Protein AF-A0A933F1P8-F1 (afdb_monomer)

Structure (mmCIF, N/CA/C/O backbone):
data_AF-A0A933F1P8-F1
#
_entry.id   AF-A0A933F1P8-F1
#
loop_
_atom_site.group_PDB
_atom_site.id
_atom_site.type_symbol
_atom_site.label_atom_id
_atom_site.label_alt_id
_atom_site.label_comp_id
_atom_site.label_asym_id
_atom_site.label_entity_id
_atom_site.label_seq_id
_atom_site.pdbx_PDB_ins_code
_atom_site.Cartn_x
_atom_site.Cartn_y
_atom_site.Cartn_z
_atom_site.occupancy
_atom_site.B_iso_or_equiv
_atom_site.auth_seq_id
_atom_site.auth_comp_id
_atom_site.auth_asym_id
_atom_site.auth_atom_id
_atom_site.pdbx_PDB_model_num
ATOM 1 N N . MET A 1 1 ? -47.687 -38.164 54.497 1.00 34.28 1 MET A N 1
ATOM 2 C CA . MET A 1 1 ? -46.743 -39.221 54.069 1.00 34.28 1 MET A CA 1
ATOM 3 C C . MET A 1 1 ? -46.471 -38.983 52.587 1.00 34.28 1 MET A C 1
ATOM 5 O O . MET A 1 1 ? -47.355 -39.250 51.794 1.00 34.28 1 MET A O 1
ATOM 9 N N . ILE A 1 2 ? -45.507 -38.124 52.222 1.00 36.09 2 ILE A N 1
ATOM 10 C CA . ILE A 1 2 ? -44.073 -38.441 51.996 1.00 36.09 2 ILE A CA 1
ATOM 11 C C . ILE A 1 2 ? -43.988 -39.564 50.944 1.00 36.09 2 ILE A C 1
ATOM 13 O O . ILE A 1 2 ? -44.389 -40.683 51.235 1.00 36.09 2 ILE A O 1
ATOM 17 N N . HIS A 1 3 ? -43.618 -39.296 49.688 1.00 32.31 3 HIS A N 1
ATOM 18 C CA . HIS A 1 3 ? -42.251 -38.956 49.278 1.00 32.31 3 HIS A CA 1
ATOM 19 C C . HIS A 1 3 ? -42.182 -37.910 48.148 1.00 32.31 3 HIS A C 1
ATOM 21 O O . HIS A 1 3 ? -42.777 -38.072 47.087 1.00 32.31 3 HIS A O 1
ATOM 27 N N . ALA A 1 4 ? -41.377 -36.870 48.380 1.00 38.91 4 ALA A N 1
ATOM 28 C CA . ALA A 1 4 ? -40.619 -36.173 47.345 1.00 38.91 4 ALA A CA 1
ATOM 29 C C . ALA A 1 4 ? -39.427 -37.050 46.907 1.00 38.91 4 ALA A C 1
ATOM 31 O O . ALA A 1 4 ? -39.025 -37.904 47.694 1.00 38.91 4 ALA A O 1
ATOM 32 N N . PHE A 1 5 ? -38.856 -36.810 45.717 1.00 34.56 5 PHE A N 1
ATOM 33 C CA . PHE A 1 5 ? -37.406 -36.668 45.459 1.00 34.56 5 PHE A CA 1
ATOM 34 C C . PHE A 1 5 ? -37.110 -36.597 43.936 1.00 34.56 5 PHE A C 1
ATOM 36 O O . PHE A 1 5 ? -37.402 -37.547 43.222 1.00 34.56 5 PHE A O 1
ATOM 43 N N . ILE A 1 6 ? -36.444 -35.501 43.515 1.00 36.34 6 ILE A N 1
ATOM 44 C CA . ILE A 1 6 ? -35.447 -35.391 42.413 1.00 36.34 6 ILE A CA 1
ATOM 45 C C . ILE A 1 6 ? -36.006 -35.536 40.965 1.00 36.34 6 ILE A C 1
ATOM 47 O O . ILE A 1 6 ? -36.657 -36.511 40.644 1.00 36.34 6 ILE A O 1
ATOM 51 N N . ALA A 1 7 ? -35.814 -34.634 39.992 1.00 30.59 7 ALA A N 1
ATOM 52 C CA . ALA A 1 7 ? -34.649 -33.808 39.693 1.00 30.59 7 ALA A CA 1
ATOM 53 C C . ALA A 1 7 ? -35.018 -32.488 38.993 1.00 30.59 7 ALA A C 1
ATOM 55 O O . ALA A 1 7 ? -35.646 -32.447 37.936 1.00 30.59 7 ALA A O 1
ATOM 56 N N . THR A 1 8 ? -34.519 -31.414 39.581 1.00 36.03 8 THR A N 1
ATOM 57 C CA . THR A 1 8 ? -34.189 -30.140 38.954 1.00 36.03 8 THR A CA 1
ATOM 58 C C . THR A 1 8 ? -33.077 -30.325 37.905 1.00 36.03 8 THR A C 1
ATOM 60 O O . THR A 1 8 ? -32.245 -31.216 38.041 1.00 36.03 8 THR A O 1
ATOM 63 N N . ALA A 1 9 ? -33.005 -29.377 36.965 1.00 34.41 9 ALA A N 1
ATOM 64 C CA . ALA A 1 9 ? -31.820 -28.979 36.193 1.00 34.41 9 ALA A CA 1
ATOM 65 C C . ALA A 1 9 ? -31.478 -29.759 34.906 1.00 34.41 9 ALA A C 1
ATOM 67 O O . ALA A 1 9 ? -30.608 -30.618 34.872 1.00 34.41 9 ALA A O 1
ATOM 68 N N . LEU A 1 10 ? -32.046 -29.282 33.795 1.00 28.55 10 LEU A N 1
ATOM 69 C CA . LEU A 1 10 ? -31.354 -29.197 32.503 1.00 28.55 10 LEU A CA 1
ATOM 70 C C . LEU A 1 10 ? -31.494 -27.762 31.961 1.00 28.55 10 LEU A C 1
ATOM 72 O O . LEU A 1 10 ? -31.996 -27.525 30.869 1.00 28.55 10 LEU A O 1
ATOM 76 N N . LEU A 1 11 ? -31.052 -26.774 32.750 1.00 35.16 11 LEU A N 1
ATOM 77 C CA . LEU A 1 11 ? -30.439 -25.593 32.145 1.00 35.16 11 LEU A CA 1
ATOM 78 C C . LEU A 1 11 ? -29.009 -26.009 31.814 1.00 35.16 11 LEU A C 1
ATOM 80 O O . LEU A 1 11 ? -28.125 -25.951 32.665 1.00 35.16 11 LEU A O 1
ATOM 84 N N . ALA A 1 12 ? -28.798 -26.473 30.584 1.00 33.50 12 ALA A N 1
ATOM 85 C CA . ALA A 1 12 ? -27.472 -26.448 29.999 1.00 33.50 12 ALA A CA 1
ATOM 86 C C . ALA A 1 12 ? -27.065 -24.972 29.949 1.00 33.50 12 ALA A C 1
ATOM 88 O O . ALA A 1 12 ? -27.543 -24.210 29.107 1.00 33.50 12 ALA A O 1
ATOM 89 N N . ALA A 1 13 ? -26.263 -24.552 30.926 1.00 35.16 13 ALA A N 1
ATOM 90 C CA . ALA A 1 13 ? -25.535 -23.305 30.852 1.00 35.16 13 ALA A CA 1
ATOM 91 C C . ALA A 1 13 ? -24.694 -23.392 29.577 1.00 35.16 13 ALA A C 1
ATOM 93 O O . ALA A 1 13 ? -23.730 -24.152 29.514 1.00 35.16 13 ALA A O 1
ATOM 94 N N . ALA A 1 14 ? -25.121 -22.679 28.536 1.00 33.25 14 ALA A N 1
ATOM 95 C CA . ALA A 1 14 ? -24.251 -22.376 27.422 1.00 33.25 14 ALA A CA 1
ATOM 96 C C . ALA A 1 14 ? -23.031 -21.690 28.037 1.00 33.25 14 ALA A C 1
ATOM 98 O O . ALA A 1 14 ? -23.161 -20.605 28.609 1.00 33.25 14 ALA A O 1
ATOM 99 N N . GLU A 1 15 ? -21.883 -22.366 28.008 1.00 33.12 15 GLU A N 1
ATOM 100 C CA . GLU A 1 15 ? -20.615 -21.747 28.363 1.00 33.12 15 GLU A CA 1
ATOM 101 C C . GLU A 1 15 ? -20.539 -20.424 27.590 1.00 33.12 15 GLU A C 1
ATOM 103 O O . GLU A 1 15 ? -20.724 -20.433 26.365 1.00 33.12 15 GLU A O 1
ATOM 108 N N . PRO A 1 16 ? -20.356 -19.271 28.262 1.00 37.72 16 PRO A N 1
ATOM 109 C CA . PRO A 1 16 ? -20.118 -18.038 27.538 1.00 37.72 16 PRO A CA 1
ATOM 110 C C . PRO A 1 16 ? -18.894 -18.298 26.665 1.00 37.72 16 PRO A C 1
ATOM 112 O O . PRO A 1 16 ? -17.855 -18.721 27.177 1.00 37.72 16 PRO A O 1
ATOM 115 N N . ALA A 1 17 ? -19.054 -18.131 25.349 1.00 36.00 17 ALA A N 1
ATOM 116 C CA . ALA A 1 17 ? -17.975 -18.306 24.391 1.00 36.00 17 ALA A CA 1
ATOM 117 C C . ALA A 1 17 ? -16.747 -17.578 24.939 1.00 36.00 17 ALA A C 1
ATOM 119 O O . ALA A 1 17 ? -16.801 -16.369 25.164 1.00 36.00 17 ALA A O 1
ATOM 120 N N . LYS A 1 18 ? -15.698 -18.349 25.246 1.00 33.78 18 LYS A N 1
ATOM 121 C CA . LYS A 1 18 ? -14.463 -17.856 25.851 1.00 33.78 18 LYS A CA 1
ATOM 122 C C . LYS A 1 18 ? -13.998 -16.672 25.006 1.00 33.78 18 LYS A C 1
ATOM 124 O O . LYS A 1 18 ? -13.716 -16.854 23.819 1.00 33.78 18 LYS A O 1
ATOM 129 N N . GLU A 1 19 ? -14.024 -15.466 25.575 1.00 39.25 19 GLU A N 1
ATOM 130 C CA . GLU A 1 19 ? -13.532 -14.285 24.869 1.00 39.25 19 GLU A CA 1
ATOM 131 C C . GLU A 1 19 ? -12.094 -14.584 24.424 1.00 39.25 19 GLU A C 1
ATOM 133 O O . GLU A 1 19 ? -11.334 -15.174 25.203 1.00 39.25 19 GLU A O 1
ATOM 138 N N . PRO A 1 20 ? -11.729 -14.278 23.166 1.00 45.75 20 PRO A N 1
ATOM 139 C CA . PRO A 1 20 ? -10.370 -14.505 22.698 1.00 45.75 20 PRO A CA 1
ATOM 140 C C . PRO A 1 20 ? -9.400 -13.812 23.655 1.00 45.75 20 PRO A C 1
ATOM 142 O O . PRO A 1 20 ? -9.666 -12.689 24.090 1.00 45.75 20 PRO A O 1
ATOM 145 N N . GLU A 1 21 ? -8.304 -14.491 24.009 1.00 52.09 21 GLU A N 1
ATOM 146 C CA . GLU A 1 21 ? -7.315 -13.911 24.915 1.00 52.09 21 GLU A CA 1
ATOM 147 C C . GLU A 1 21 ? -6.876 -12.543 24.370 1.00 52.09 21 GLU A C 1
ATOM 149 O O . GLU A 1 21 ? -6.547 -12.436 23.182 1.00 52.09 21 GLU A O 1
ATOM 154 N N . PRO A 1 22 ? -6.927 -11.477 25.190 1.00 58.91 22 PRO A N 1
ATOM 155 C CA . PRO A 1 22 ? -6.599 -10.143 24.726 1.00 58.91 22 PRO A CA 1
ATOM 156 C C . PRO A 1 22 ? -5.154 -10.141 24.241 1.00 58.91 22 PRO A C 1
ATOM 158 O O . PRO A 1 22 ? -4.240 -10.519 24.976 1.00 58.91 22 PRO A O 1
ATOM 161 N N . ARG A 1 23 ? -4.959 -9.715 22.990 1.00 65.31 23 ARG A N 1
ATOM 162 C CA . ARG A 1 23 ? -3.638 -9.616 22.376 1.00 65.31 23 ARG A CA 1
ATOM 163 C C . ARG A 1 23 ? -2.690 -8.844 23.288 1.00 65.31 23 ARG A C 1
ATOM 165 O O . ARG A 1 23 ? -3.074 -7.849 23.911 1.00 65.31 23 ARG A O 1
ATOM 172 N N . ALA A 1 24 ? -1.445 -9.302 23.360 1.00 72.25 24 ALA A N 1
ATOM 173 C CA . ALA A 1 24 ? -0.430 -8.629 24.146 1.00 72.25 24 ALA A CA 1
ATOM 174 C C . ALA A 1 24 ? -0.276 -7.176 23.665 1.00 72.25 24 ALA A C 1
ATOM 176 O O . ALA A 1 24 ? -0.087 -6.922 22.478 1.00 72.25 24 ALA A O 1
ATOM 177 N N . LEU A 1 25 ? -0.321 -6.213 24.592 1.00 74.88 25 LEU A N 1
ATOM 178 C CA . LEU A 1 25 ? -0.277 -4.773 24.278 1.00 74.88 25 LEU A CA 1
ATOM 179 C C . LEU A 1 25 ? 1.021 -4.325 23.587 1.00 74.88 25 LEU A C 1
ATOM 181 O O . LEU A 1 25 ? 1.124 -3.191 23.140 1.00 74.88 25 LEU A O 1
ATOM 185 N N . HIS A 1 26 ? 2.022 -5.193 23.526 1.00 69.94 26 HIS A N 1
ATOM 186 C CA . HIS A 1 26 ? 3.317 -4.935 22.918 1.00 69.94 26 HIS A CA 1
ATOM 187 C C . HIS A 1 26 ? 3.497 -5.671 21.577 1.00 69.94 26 HIS A C 1
ATOM 189 O O . HIS A 1 26 ? 4.517 -5.490 20.924 1.00 69.94 26 HIS A O 1
ATOM 195 N N . ASP A 1 27 ? 2.524 -6.482 21.150 1.00 79.38 27 ASP A N 1
ATOM 196 C CA . ASP A 1 27 ? 2.537 -7.198 19.870 1.00 79.38 27 ASP A CA 1
ATOM 197 C C . ASP A 1 27 ? 1.747 -6.422 18.807 1.00 79.38 27 ASP A C 1
ATOM 199 O O . ASP A 1 27 ? 0.663 -6.811 18.374 1.00 79.38 27 ASP A O 1
ATOM 203 N N . ILE A 1 28 ? 2.273 -5.251 18.444 1.00 81.12 28 ILE A N 1
ATOM 204 C CA . ILE A 1 28 ? 1.633 -4.339 17.484 1.00 81.12 28 ILE A CA 1
ATOM 205 C C . ILE A 1 28 ? 2.501 -4.050 16.264 1.00 81.12 28 ILE A C 1
ATOM 207 O O . ILE A 1 28 ? 2.164 -3.162 15.488 1.00 81.12 28 ILE A O 1
ATOM 211 N N . PHE A 1 29 ? 3.637 -4.728 16.108 1.00 79.00 29 PHE A N 1
ATOM 212 C CA . PHE A 1 29 ? 4.601 -4.410 15.061 1.00 79.00 29 PHE A CA 1
ATOM 213 C C . PHE A 1 29 ? 4.492 -5.377 13.882 1.00 79.00 29 PHE A C 1
ATOM 215 O O . PHE A 1 29 ? 4.445 -6.587 14.071 1.00 79.00 29 PHE A O 1
ATOM 222 N N . ARG A 1 30 ? 4.497 -4.845 12.653 1.00 69.31 30 ARG A N 1
ATOM 223 C CA . ARG A 1 30 ? 4.542 -5.643 11.410 1.00 69.31 30 ARG A CA 1
ATOM 224 C C . ARG A 1 30 ? 5.933 -6.242 11.145 1.00 69.31 30 ARG A C 1
ATOM 226 O O . ARG A 1 30 ? 6.056 -7.213 10.408 1.00 69.31 30 ARG A O 1
ATOM 233 N N . GLY A 1 31 ? 6.963 -5.666 11.761 1.00 62.62 31 GLY A N 1
ATOM 234 C CA . GLY A 1 31 ? 8.354 -6.108 11.726 1.00 62.62 31 GLY A CA 1
ATOM 235 C C . GLY A 1 31 ? 9.209 -5.224 12.638 1.00 62.62 31 GLY A C 1
ATOM 236 O O . GLY A 1 31 ? 8.912 -4.044 12.818 1.00 62.62 31 GLY A O 1
ATOM 237 N N . THR A 1 32 ? 10.253 -5.793 13.243 1.00 58.31 32 THR A N 1
ATOM 238 C CA . THR A 1 32 ? 11.123 -5.098 14.217 1.00 58.31 32 THR A CA 1
ATOM 239 C C . THR A 1 32 ? 12.552 -4.885 13.715 1.00 58.31 32 THR A C 1
ATOM 241 O O . THR A 1 32 ? 13.366 -4.277 14.413 1.00 58.31 32 THR A O 1
ATOM 244 N N . ALA A 1 33 ? 12.867 -5.355 12.502 1.00 54.66 33 ALA A N 1
ATOM 245 C CA . ALA A 1 33 ? 14.192 -5.261 11.904 1.00 54.66 33 ALA A CA 1
ATOM 246 C C . ALA A 1 33 ? 14.143 -4.892 10.412 1.00 54.66 33 ALA A C 1
ATOM 248 O O . ALA A 1 33 ? 13.230 -5.291 9.698 1.00 54.66 33 ALA A O 1
ATOM 249 N N . ILE A 1 34 ? 15.161 -4.160 9.955 1.00 52.44 34 ILE A N 1
ATOM 250 C CA . ILE A 1 34 ? 15.451 -3.805 8.560 1.00 52.44 34 ILE A CA 1
ATOM 251 C C . ILE A 1 34 ? 16.761 -4.487 8.186 1.00 52.44 34 ILE A C 1
ATOM 253 O O . ILE A 1 34 ? 17.788 -4.231 8.818 1.00 52.44 34 ILE A O 1
ATOM 257 N N . CYS A 1 35 ? 16.740 -5.378 7.192 1.00 49.88 35 CYS A N 1
ATOM 258 C CA . CYS A 1 35 ? 17.922 -6.148 6.773 1.00 49.88 35 CYS A CA 1
ATOM 259 C C . CYS A 1 35 ? 18.639 -6.837 7.958 1.00 49.88 35 CYS A C 1
ATOM 261 O O . CYS A 1 35 ? 19.866 -6.825 8.061 1.00 49.88 35 CYS A O 1
ATOM 263 N N . GLY A 1 36 ? 17.862 -7.376 8.906 1.00 51.03 36 GLY A N 1
ATOM 264 C CA . GLY A 1 36 ? 18.373 -8.022 10.120 1.00 51.03 36 GLY A CA 1
ATOM 265 C C . GLY A 1 36 ? 18.859 -7.074 11.227 1.00 51.03 36 GLY A C 1
ATOM 266 O O . GLY A 1 36 ? 19.296 -7.555 12.270 1.00 51.03 36 GLY A O 1
ATOM 267 N N . LYS A 1 37 ? 18.773 -5.747 11.052 1.00 52.56 37 LYS A N 1
ATOM 268 C CA . LYS A 1 37 ? 19.119 -4.752 12.083 1.00 52.56 37 LYS A CA 1
ATOM 269 C C . LYS A 1 37 ? 17.865 -4.183 12.753 1.00 52.56 37 LYS A C 1
ATOM 271 O O . LYS A 1 37 ? 16.957 -3.773 12.038 1.00 52.56 37 LYS A O 1
ATOM 276 N N . PRO A 1 38 ? 17.800 -4.109 14.092 1.00 61.88 38 PRO A N 1
ATOM 277 C CA . PRO A 1 38 ? 16.634 -3.576 14.789 1.00 61.88 38 PRO A CA 1
ATOM 278 C C . PRO A 1 38 ? 16.421 -2.086 14.492 1.00 61.88 38 PRO A C 1
ATOM 280 O O . PRO A 1 38 ? 17.389 -1.330 14.395 1.00 61.88 38 PRO A O 1
ATOM 283 N N . VAL A 1 39 ? 15.160 -1.656 14.390 1.00 67.00 39 VAL A N 1
ATOM 284 C CA . VAL A 1 39 ? 14.812 -0.232 14.241 1.00 67.00 39 VAL A CA 1
ATOM 285 C C . VAL A 1 39 ? 14.785 0.431 15.631 1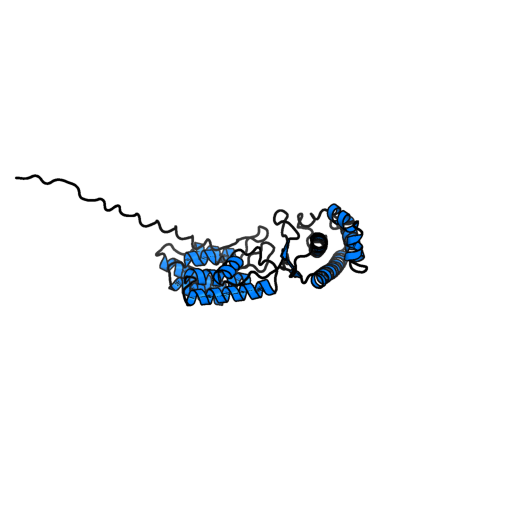.00 67.00 39 VAL A C 1
ATOM 287 O O . VAL A 1 39 ? 13.987 0.017 16.483 1.00 67.00 39 VAL A O 1
ATOM 290 N N . PRO A 1 40 ? 15.635 1.443 15.908 1.00 69.75 40 PRO A N 1
ATOM 291 C CA . PRO A 1 40 ? 15.748 2.043 17.242 1.00 69.75 40 PRO A CA 1
ATOM 292 C C . PRO A 1 40 ? 14.424 2.596 17.787 1.00 69.75 40 PRO A C 1
ATOM 294 O O . PRO A 1 40 ? 14.103 2.405 18.960 1.00 69.75 40 PRO A O 1
ATOM 297 N N . GLU A 1 41 ? 13.622 3.229 16.933 1.00 72.50 41 GLU A N 1
ATOM 298 C CA . GLU A 1 41 ? 12.327 3.811 17.288 1.00 72.50 41 GLU A CA 1
ATOM 299 C C . GLU A 1 41 ? 11.310 2.736 17.684 1.00 72.50 41 GLU A C 1
ATOM 301 O O . GLU A 1 41 ? 10.552 2.925 18.638 1.00 72.50 41 GLU A O 1
ATOM 306 N N . THR A 1 42 ? 11.315 1.582 17.003 1.00 76.88 42 THR A N 1
ATOM 307 C CA . THR A 1 42 ? 10.443 0.460 17.379 1.00 76.88 42 THR A CA 1
ATOM 308 C C . THR A 1 42 ? 10.902 -0.189 18.676 1.00 76.88 42 THR A C 1
ATOM 310 O O . THR A 1 42 ? 10.061 -0.570 19.480 1.00 76.88 42 THR A O 1
ATOM 313 N N . ALA A 1 43 ? 12.214 -0.266 18.927 1.00 77.06 43 ALA A N 1
ATOM 314 C CA . ALA A 1 43 ? 12.750 -0.852 20.154 1.00 77.06 43 ALA A CA 1
ATOM 315 C C . ALA A 1 43 ? 12.404 -0.009 21.394 1.00 77.06 43 ALA A C 1
ATOM 317 O O . ALA A 1 43 ? 11.994 -0.559 22.417 1.00 77.06 43 ALA A O 1
ATOM 318 N N . ALA A 1 44 ? 12.511 1.321 21.294 1.00 82.00 44 ALA A N 1
ATOM 319 C CA . ALA A 1 44 ? 12.124 2.230 22.372 1.00 82.00 44 ALA A CA 1
ATOM 320 C C . ALA A 1 44 ? 10.620 2.140 22.677 1.00 82.00 44 ALA A C 1
ATOM 322 O O . ALA A 1 44 ? 10.231 1.991 23.836 1.00 82.00 44 ALA A O 1
ATOM 323 N N . LEU A 1 45 ? 9.778 2.159 21.637 1.00 86.31 45 LEU A N 1
ATOM 324 C CA . LEU A 1 45 ? 8.335 1.997 21.801 1.00 86.31 45 LEU A CA 1
ATOM 325 C C . LEU A 1 45 ? 7.983 0.615 22.381 1.00 86.31 45 LEU A C 1
ATOM 327 O O . LEU A 1 45 ? 7.204 0.540 23.326 1.00 86.31 45 LEU A O 1
ATOM 331 N N . GLN A 1 46 ? 8.588 -0.467 21.879 1.00 85.69 46 GLN A N 1
ATOM 332 C CA . GLN A 1 46 ? 8.401 -1.823 22.406 1.00 85.69 46 GLN A CA 1
ATOM 333 C C . GLN A 1 46 ? 8.725 -1.890 23.902 1.00 85.69 46 GLN A C 1
ATOM 335 O O . GLN A 1 46 ? 7.953 -2.460 24.670 1.00 85.69 46 GLN A O 1
ATOM 340 N N . ALA A 1 47 ? 9.848 -1.302 24.324 1.00 85.00 47 ALA A N 1
ATOM 341 C CA . ALA A 1 47 ? 10.259 -1.296 25.722 1.00 85.00 47 ALA A CA 1
ATOM 342 C C . ALA A 1 47 ? 9.241 -0.566 26.614 1.00 85.00 47 ALA A C 1
ATOM 344 O O . ALA A 1 47 ? 8.868 -1.084 27.666 1.00 85.00 47 ALA A O 1
ATOM 345 N N . GLU A 1 48 ? 8.741 0.596 26.180 1.00 88.44 48 GLU A N 1
ATOM 346 C CA . GLU A 1 48 ? 7.716 1.342 26.921 1.00 88.44 48 GLU A CA 1
ATOM 347 C C . GLU A 1 48 ? 6.379 0.590 27.004 1.00 88.44 48 GLU A C 1
ATOM 349 O O . GLU A 1 48 ? 5.746 0.583 28.060 1.00 88.44 48 GLU A O 1
ATOM 354 N N . LEU A 1 49 ? 5.956 -0.071 25.921 1.00 88.50 49 LEU A N 1
ATOM 355 C CA . LEU A 1 49 ? 4.723 -0.863 25.896 1.00 88.50 49 LEU A CA 1
ATOM 356 C C . LEU A 1 49 ? 4.819 -2.115 26.779 1.00 88.50 49 LEU A C 1
ATOM 358 O O . LEU A 1 49 ? 3.870 -2.436 27.496 1.00 88.50 49 LEU A O 1
ATOM 362 N N . SER A 1 50 ? 5.966 -2.796 26.780 1.00 86.06 50 SER A N 1
ATOM 363 C CA . SER A 1 50 ? 6.226 -3.947 27.656 1.00 86.06 50 SER A CA 1
ATOM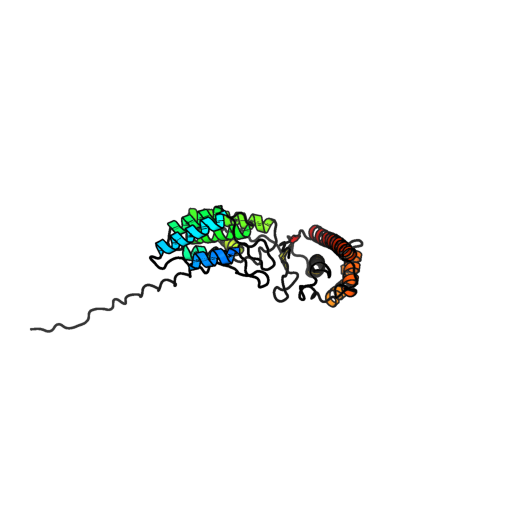 364 C C . SER A 1 50 ? 6.311 -3.563 29.137 1.00 86.06 50 SER A C 1
ATOM 366 O O . SER A 1 50 ? 6.066 -4.402 29.998 1.00 86.06 50 SER A O 1
ATOM 368 N N . ALA A 1 51 ? 6.633 -2.302 29.442 1.00 89.44 51 ALA A N 1
ATOM 369 C CA . ALA A 1 51 ? 6.719 -1.781 30.804 1.00 89.44 51 ALA A CA 1
ATOM 370 C C . ALA A 1 51 ? 5.375 -1.271 31.364 1.00 89.44 51 ALA A C 1
ATOM 372 O O . ALA A 1 51 ? 5.345 -0.730 32.473 1.00 89.44 51 ALA A O 1
ATOM 373 N N . ILE A 1 52 ? 4.260 -1.408 30.630 1.00 87.31 52 ILE A N 1
ATOM 374 C CA . ILE A 1 52 ? 2.930 -1.053 31.145 1.00 87.31 52 ILE A CA 1
ATOM 375 C C . ILE A 1 52 ? 2.617 -1.946 32.359 1.00 87.31 52 ILE A C 1
ATOM 377 O O . ILE A 1 52 ? 2.553 -3.165 32.196 1.00 87.31 52 ILE A O 1
ATOM 381 N N . PRO A 1 53 ? 2.378 -1.371 33.556 1.00 83.75 53 PRO A N 1
ATOM 382 C CA . PRO A 1 53 ? 2.106 -2.156 34.753 1.00 83.75 53 PRO A CA 1
ATOM 383 C C . PRO A 1 53 ? 0.887 -3.064 34.587 1.00 83.75 53 PRO A C 1
ATOM 385 O O . PRO A 1 53 ? -0.121 -2.673 33.988 1.00 83.75 53 PRO A O 1
ATOM 388 N N . GLU A 1 54 ? 0.960 -4.258 35.172 1.00 82.50 54 GLU A N 1
ATOM 389 C CA . GLU A 1 54 ? -0.206 -5.125 35.319 1.00 82.50 54 GLU A CA 1
ATOM 390 C C . GLU A 1 54 ? -1.279 -4.433 36.176 1.00 82.50 54 GLU A C 1
ATOM 392 O O . GLU A 1 54 ? -0.986 -3.693 37.117 1.00 82.50 54 GLU A O 1
ATOM 397 N N . GLY A 1 55 ? -2.544 -4.632 35.817 1.00 81.62 55 GLY A N 1
ATOM 398 C CA . GLY A 1 55 ? -3.664 -3.905 36.406 1.00 81.62 55 GLY A CA 1
ATOM 399 C C . GLY A 1 55 ? -4.950 -4.058 35.593 1.00 81.62 55 GLY A C 1
ATOM 400 O O . GLY A 1 55 ? -4.995 -4.867 34.660 1.00 81.62 55 GLY A O 1
ATOM 401 N N . PRO A 1 56 ? -6.006 -3.283 35.913 1.00 85.12 56 PRO A N 1
ATOM 402 C CA . PRO A 1 56 ? -7.270 -3.340 35.188 1.00 85.12 56 PRO A CA 1
ATOM 403 C C . PRO A 1 56 ? -7.065 -3.122 33.688 1.00 85.12 56 PRO A C 1
ATOM 405 O O . PRO A 1 56 ? -6.397 -2.170 33.277 1.00 85.12 56 PRO A O 1
ATOM 408 N N . HIS A 1 57 ? -7.671 -3.978 32.863 1.00 81.25 57 HIS A N 1
ATOM 409 C CA . HIS A 1 57 ? -7.477 -3.961 31.411 1.00 81.25 57 HIS A CA 1
ATOM 410 C C . HIS A 1 57 ? -7.747 -2.577 30.791 1.00 81.25 57 HIS A C 1
ATOM 412 O O . HIS A 1 57 ? -6.952 -2.087 29.995 1.00 81.25 57 HIS A O 1
ATOM 418 N N . SER A 1 58 ? -8.801 -1.883 31.229 1.00 83.56 58 SER A N 1
ATOM 419 C CA . SER A 1 58 ? -9.134 -0.529 30.762 1.00 83.56 58 SER A CA 1
ATOM 420 C C . SER A 1 58 ? -8.041 0.509 31.055 1.00 83.56 58 SER A C 1
ATOM 422 O O . SER A 1 58 ? -7.751 1.349 30.201 1.00 83.56 58 SER A O 1
ATOM 424 N N . ALA A 1 59 ? -7.398 0.438 32.224 1.00 84.50 59 ALA A N 1
ATOM 425 C CA . ALA A 1 59 ? -6.297 1.324 32.599 1.00 84.50 59 ALA A CA 1
ATOM 426 C C . ALA A 1 59 ? -5.045 1.040 31.758 1.00 84.50 59 ALA A C 1
ATOM 428 O O . ALA A 1 59 ? -4.395 1.972 31.278 1.00 84.50 59 ALA A O 1
ATOM 429 N N . ARG A 1 60 ? -4.756 -0.242 31.505 1.00 87.56 60 ARG A N 1
ATOM 430 C CA . ARG A 1 60 ? -3.647 -0.669 30.641 1.00 87.56 60 ARG A CA 1
ATOM 431 C C . ARG A 1 60 ? -3.840 -0.209 29.200 1.00 87.56 60 ARG A C 1
ATOM 433 O O . ARG A 1 60 ? -2.920 0.360 28.622 1.00 87.56 60 ARG A O 1
ATOM 440 N N . VAL A 1 61 ? -5.044 -0.376 28.648 1.00 88.25 61 VAL A N 1
ATOM 441 C CA . VAL A 1 61 ? -5.400 0.114 27.307 1.00 88.25 61 VAL A CA 1
ATOM 442 C C . VAL A 1 61 ? -5.299 1.638 27.239 1.00 88.25 61 VAL A C 1
ATOM 444 O O . VAL A 1 61 ? -4.754 2.175 26.278 1.00 88.25 61 VAL A O 1
ATOM 447 N N . SER A 1 62 ? -5.753 2.367 28.264 1.00 88.31 62 SER A N 1
ATOM 448 C CA . SER A 1 62 ? -5.576 3.824 28.293 1.00 88.31 62 SER A CA 1
ATOM 449 C C . SER A 1 62 ? -4.096 4.212 28.260 1.00 88.31 62 SER A C 1
ATOM 451 O O . SER A 1 62 ? -3.702 5.033 27.433 1.00 88.31 62 SER A O 1
ATOM 453 N N . ARG A 1 63 ? -3.263 3.577 29.095 1.00 89.94 63 ARG A N 1
ATOM 454 C CA . ARG A 1 63 ? -1.820 3.842 29.133 1.00 89.94 63 ARG A CA 1
ATOM 455 C C . ARG A 1 63 ? -1.133 3.494 27.811 1.00 89.94 63 ARG A C 1
ATOM 457 O O . ARG A 1 63 ? -0.300 4.267 27.346 1.00 89.94 63 ARG A O 1
ATOM 464 N N . PHE A 1 64 ? -1.519 2.382 27.189 1.00 92.00 64 PHE A N 1
ATOM 465 C CA . PHE A 1 64 ? -1.064 1.973 25.861 1.00 92.00 64 PHE A CA 1
ATOM 466 C C . PHE A 1 64 ? -1.283 3.089 24.831 1.00 92.00 64 PHE A C 1
ATOM 468 O O . PHE A 1 64 ? -0.344 3.519 24.163 1.00 92.00 64 PHE A O 1
ATOM 475 N N . PHE A 1 65 ? -2.498 3.639 24.758 1.00 91.56 65 PHE A N 1
ATOM 476 C CA . PHE A 1 65 ? -2.768 4.728 23.825 1.00 91.56 65 PHE A CA 1
ATOM 477 C C . PHE A 1 65 ? -2.092 6.054 24.221 1.00 91.56 65 PHE A C 1
ATOM 479 O O . PHE A 1 65 ? -1.912 6.898 23.344 1.00 91.56 65 PHE A O 1
ATOM 486 N N . ASP A 1 66 ? -1.756 6.292 25.497 1.00 91.38 66 ASP A N 1
ATOM 487 C CA . ASP A 1 66 ? -0.980 7.479 25.909 1.00 91.38 66 ASP A CA 1
ATOM 488 C C . ASP A 1 66 ? 0.443 7.407 25.358 1.00 91.38 66 ASP A C 1
ATOM 490 O O . ASP A 1 66 ? 0.930 8.377 24.778 1.00 91.38 66 ASP A O 1
ATOM 494 N N . ILE A 1 67 ? 1.076 6.237 25.484 1.00 90.81 67 ILE A N 1
ATOM 495 C CA . ILE A 1 67 ? 2.414 5.972 24.945 1.00 90.81 67 ILE A CA 1
ATOM 496 C C . ILE A 1 67 ? 2.394 6.135 23.423 1.00 90.81 67 ILE A C 1
ATOM 498 O O . ILE A 1 67 ? 3.201 6.889 22.875 1.00 90.81 67 ILE A O 1
ATOM 502 N N . LEU A 1 68 ? 1.427 5.511 22.739 1.00 88.88 68 LEU A N 1
ATOM 503 C CA . LEU A 1 68 ? 1.289 5.674 21.292 1.00 88.88 68 LEU A CA 1
ATOM 504 C C . LEU A 1 68 ? 1.117 7.140 20.893 1.00 88.88 68 LEU A C 1
ATOM 506 O O . LEU A 1 68 ? 1.776 7.583 19.962 1.00 88.88 68 LEU A O 1
ATOM 510 N N . ASP A 1 69 ? 0.280 7.918 21.581 1.00 87.69 69 ASP A N 1
ATOM 511 C CA . ASP A 1 69 ? 0.045 9.312 21.191 1.00 87.69 69 ASP A CA 1
ATOM 512 C C . ASP A 1 69 ? 1.322 10.166 21.274 1.00 87.69 69 ASP A C 1
ATOM 514 O O . ASP A 1 69 ? 1.572 10.994 20.393 1.00 87.69 69 ASP A O 1
ATOM 518 N N . VAL A 1 70 ? 2.166 9.925 22.284 1.00 86.75 70 VAL A N 1
ATOM 519 C CA . VAL A 1 70 ? 3.474 10.583 22.436 1.00 86.75 70 VAL A CA 1
ATOM 520 C C . VAL A 1 70 ? 4.425 10.188 21.309 1.00 86.75 70 VAL A C 1
ATOM 522 O O . VAL A 1 70 ? 5.026 11.063 20.682 1.00 86.75 70 VAL A O 1
ATOM 525 N N . HIS A 1 71 ? 4.558 8.889 21.032 1.00 82.75 71 HIS A N 1
ATOM 526 C CA . HIS A 1 71 ? 5.473 8.393 20.000 1.00 82.75 71 HIS A CA 1
ATOM 527 C C . HIS A 1 71 ? 5.018 8.801 18.599 1.00 82.75 71 HIS A C 1
ATOM 529 O O . HIS A 1 71 ? 5.800 9.378 17.850 1.00 82.75 71 HIS A O 1
ATOM 535 N N . LEU A 1 72 ? 3.731 8.647 18.280 1.00 77.62 72 LEU A N 1
ATOM 536 C CA . LEU A 1 72 ? 3.179 9.040 16.981 1.00 77.62 72 LEU A CA 1
ATOM 537 C C . LEU A 1 72 ? 3.251 10.546 16.724 1.00 77.62 72 LEU A C 1
ATOM 539 O O . LEU A 1 72 ? 3.361 10.960 15.570 1.00 77.62 72 LEU A O 1
ATOM 543 N N . SER A 1 73 ? 3.221 11.374 17.771 1.00 76.06 73 SER A N 1
ATOM 544 C CA . SER A 1 73 ? 3.399 12.825 17.626 1.00 76.06 73 SER A CA 1
ATOM 545 C C . SER A 1 73 ? 4.820 13.207 17.189 1.00 76.06 73 SER A C 1
ATOM 547 O O . SER A 1 73 ? 4.996 14.256 16.572 1.00 76.06 73 SER A O 1
ATOM 549 N N . LYS A 1 74 ? 5.822 12.355 17.451 1.00 77.38 74 LYS A N 1
ATOM 550 C CA . LYS A 1 74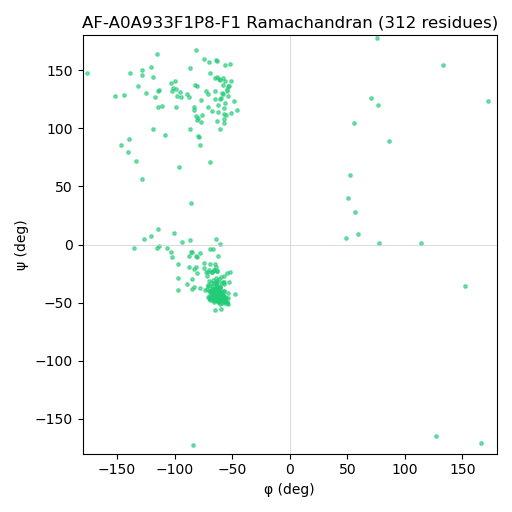 ? 7.198 12.511 16.940 1.00 77.38 74 LYS A CA 1
ATOM 551 C C . LYS A 1 74 ? 7.344 12.001 15.499 1.00 77.38 74 LYS A C 1
ATOM 553 O O . LYS A 1 74 ? 8.272 12.394 14.801 1.00 77.38 74 LYS A O 1
ATOM 558 N N . GLY A 1 75 ? 6.410 11.165 15.053 1.00 69.94 75 GLY A N 1
ATOM 559 C CA . GLY A 1 75 ? 6.409 10.487 13.761 1.00 69.94 75 GLY A CA 1
ATOM 560 C C . GLY A 1 75 ? 6.084 9.005 13.935 1.00 69.94 75 GLY A C 1
ATOM 561 O O . GLY A 1 75 ? 6.307 8.430 14.995 1.00 69.94 75 GLY A O 1
ATOM 562 N N . LEU A 1 76 ? 5.534 8.371 12.899 1.00 70.38 76 LEU A N 1
ATOM 563 C CA . LEU A 1 76 ? 5.334 6.922 12.913 1.00 70.38 76 LEU A CA 1
ATOM 564 C C . LEU A 1 76 ? 6.685 6.214 12.763 1.00 70.38 76 LEU A C 1
ATOM 566 O O . LEU A 1 76 ? 7.426 6.575 11.841 1.00 70.38 76 LEU A O 1
ATOM 570 N N . PRO A 1 77 ? 6.990 5.201 13.598 1.00 67.75 77 PRO A N 1
ATOM 571 C CA . PRO A 1 77 ? 8.138 4.342 13.358 1.00 67.75 77 PRO A CA 1
ATOM 572 C C . PRO A 1 77 ? 7.964 3.688 11.989 1.00 67.75 77 PRO A C 1
ATOM 574 O O . PRO A 1 77 ? 6.889 3.168 11.679 1.00 67.75 77 PRO A O 1
ATOM 577 N N . ARG A 1 78 ? 8.999 3.756 11.157 1.00 65.69 78 ARG A N 1
ATOM 578 C CA . ARG A 1 78 ? 9.010 3.122 9.838 1.00 65.69 78 ARG A CA 1
ATOM 579 C C . ARG A 1 78 ? 9.775 1.812 9.925 1.00 65.69 78 ARG A C 1
ATOM 581 O O . ARG A 1 78 ? 10.791 1.750 10.611 1.00 65.69 78 ARG A O 1
ATOM 588 N N . TYR A 1 79 ? 9.293 0.785 9.242 1.00 54.28 79 TYR A N 1
ATOM 589 C CA . TYR A 1 79 ? 10.021 -0.467 9.048 1.00 54.28 79 TYR A CA 1
ATOM 590 C C . TYR A 1 79 ? 10.197 -0.699 7.551 1.00 54.28 79 TYR A C 1
ATOM 592 O O . TYR A 1 79 ? 9.443 -0.172 6.741 1.00 54.28 79 TYR A O 1
ATOM 600 N N . GLY A 1 80 ? 11.245 -1.421 7.185 1.00 45.56 80 GLY A N 1
ATOM 601 C CA . GLY A 1 80 ? 11.723 -1.497 5.813 1.00 45.56 80 GLY A CA 1
ATOM 602 C C . GLY A 1 80 ? 12.145 -2.907 5.443 1.00 45.56 80 GLY A C 1
ATOM 603 O O . GLY A 1 80 ? 13.314 -3.255 5.556 1.00 45.56 80 GLY A O 1
ATOM 604 N N . ASP A 1 81 ? 11.201 -3.677 4.920 1.00 45.62 81 ASP A N 1
ATOM 605 C CA . ASP A 1 81 ? 11.500 -4.723 3.944 1.00 45.62 81 ASP A CA 1
ATOM 606 C C . ASP A 1 81 ? 11.488 -4.064 2.566 1.00 45.62 81 ASP A C 1
ATOM 608 O O . ASP A 1 81 ? 10.409 -3.805 2.059 1.00 45.62 81 ASP A O 1
ATOM 612 N N . CYS A 1 82 ? 12.628 -3.707 1.958 1.00 40.19 82 CYS A N 1
ATOM 613 C CA . CYS A 1 82 ? 12.704 -3.079 0.614 1.00 40.19 82 CYS A CA 1
ATOM 614 C C . CYS A 1 82 ? 11.769 -1.856 0.350 1.00 40.19 82 CYS A C 1
ATOM 616 O O . CYS A 1 82 ? 11.705 -1.337 -0.767 1.00 40.19 82 CYS A O 1
ATOM 618 N N . HIS A 1 83 ? 11.053 -1.370 1.367 1.00 46.38 83 HIS A N 1
ATOM 619 C CA . HIS A 1 83 ? 9.959 -0.408 1.325 1.00 46.38 83 HIS A CA 1
ATOM 620 C C . HIS A 1 83 ? 10.120 0.534 2.523 1.00 46.38 83 HIS A C 1
ATOM 622 O O . HIS A 1 83 ? 9.472 0.408 3.552 1.00 46.38 83 HIS A O 1
ATOM 628 N N . TRP A 1 84 ? 11.018 1.506 2.383 1.00 44.53 84 TRP A N 1
ATOM 629 C CA . TRP A 1 84 ? 11.337 2.564 3.357 1.00 44.53 84 TRP A CA 1
ATOM 630 C C . TRP A 1 84 ? 10.157 3.492 3.736 1.00 44.53 84 TRP A C 1
ATOM 632 O O . TRP A 1 84 ? 10.327 4.436 4.516 1.00 44.53 84 TRP A O 1
ATOM 642 N N . GLU A 1 85 ? 8.971 3.259 3.172 1.00 50.81 85 GLU A N 1
ATOM 643 C CA . GLU A 1 85 ? 7.761 4.056 3.389 1.00 50.81 85 GLU A CA 1
ATOM 644 C C . GLU A 1 85 ? 6.758 3.406 4.357 1.00 50.81 85 GLU A C 1
ATOM 646 O O . GLU A 1 85 ? 5.835 4.104 4.782 1.00 50.81 85 GLU A O 1
ATOM 651 N N . ASP A 1 86 ? 6.943 2.136 4.738 1.00 58.91 86 ASP A N 1
ATOM 652 C CA . ASP A 1 86 ? 5.922 1.374 5.465 1.00 58.91 86 ASP A CA 1
ATOM 653 C C . ASP A 1 86 ? 5.944 1.662 6.982 1.00 58.91 86 ASP A C 1
ATOM 655 O O . ASP A 1 86 ? 6.988 1.754 7.641 1.00 58.91 86 ASP A O 1
ATOM 659 N N . VAL A 1 87 ? 4.753 1.821 7.564 1.00 66.88 87 VAL A N 1
ATOM 660 C CA . VAL A 1 87 ? 4.549 2.073 9.002 1.00 66.88 87 VAL A CA 1
ATOM 661 C C . VAL A 1 87 ? 4.715 0.795 9.824 1.00 66.88 87 VAL A C 1
ATOM 663 O O . VAL A 1 87 ? 3.974 -0.164 9.636 1.00 66.88 87 VAL A O 1
ATOM 666 N N . ALA A 1 88 ? 5.614 0.803 10.815 1.00 73.56 88 ALA A N 1
ATOM 667 C CA . ALA A 1 88 ? 5.953 -0.373 11.632 1.00 73.56 88 ALA A CA 1
ATOM 668 C C . ALA A 1 88 ? 4.813 -0.891 12.502 1.00 73.56 88 ALA A C 1
ATOM 670 O O . ALA A 1 88 ? 4.884 -2.012 12.990 1.00 73.56 88 ALA A O 1
ATOM 671 N N . ILE A 1 89 ? 3.777 -0.085 12.705 1.00 81.31 89 ILE A N 1
ATOM 672 C CA . ILE A 1 89 ? 2.646 -0.391 13.570 1.00 81.31 89 ILE A CA 1
ATOM 673 C C . ILE A 1 89 ? 1.509 -1.001 12.751 1.00 81.31 89 ILE A C 1
ATOM 675 O O . ILE A 1 89 ? 1.035 -0.401 11.787 1.00 81.31 89 ILE A O 1
ATOM 679 N N . ASP A 1 90 ? 1.029 -2.159 13.189 1.00 85.50 90 ASP A N 1
ATOM 680 C CA . ASP A 1 90 ? -0.106 -2.863 12.618 1.00 85.50 90 ASP A CA 1
ATOM 681 C C . ASP A 1 90 ? -1.448 -2.283 13.122 1.00 85.50 90 ASP A C 1
ATOM 683 O O . ASP A 1 90 ? -1.808 -2.462 14.293 1.00 85.50 90 ASP A O 1
ATOM 687 N N . PRO A 1 91 ? -2.242 -1.612 12.264 1.00 88.25 91 PRO A N 1
ATOM 688 C CA . PRO A 1 91 ? -3.565 -1.128 12.640 1.00 88.25 91 PRO A CA 1
ATOM 689 C C . PRO A 1 91 ? -4.543 -2.251 12.999 1.00 88.25 91 PRO A C 1
ATOM 691 O O . PRO A 1 91 ? -5.493 -1.981 13.735 1.00 88.25 91 PRO A O 1
ATOM 694 N N . ALA A 1 92 ? -4.332 -3.486 12.524 1.00 89.56 92 ALA A N 1
ATOM 695 C CA . ALA A 1 92 ? -5.165 -4.626 12.902 1.00 89.56 92 ALA A CA 1
ATOM 696 C C . ALA A 1 92 ? -4.989 -4.964 14.388 1.00 89.56 92 ALA A C 1
ATOM 698 O O . ALA A 1 92 ? -5.975 -5.057 15.119 1.00 89.56 92 ALA A O 1
ATOM 699 N N . ALA A 1 93 ? -3.736 -5.043 14.849 1.00 89.44 93 ALA A N 1
ATOM 700 C CA . ALA A 1 93 ? -3.398 -5.265 16.252 1.00 89.44 93 ALA A CA 1
ATOM 701 C C . ALA A 1 93 ? -3.977 -4.175 17.167 1.00 89.44 93 ALA A C 1
ATOM 703 O O . ALA A 1 93 ? -4.592 -4.466 18.193 1.00 89.44 93 ALA A O 1
ATOM 704 N N . ILE A 1 94 ? -3.860 -2.903 16.767 1.00 90.12 94 ILE A N 1
ATOM 705 C CA . ILE A 1 94 ? -4.455 -1.790 17.525 1.00 90.12 94 ILE A CA 1
ATOM 706 C C . ILE A 1 94 ? -5.980 -1.898 17.565 1.00 90.12 94 ILE A C 1
ATOM 708 O O . ILE A 1 94 ? -6.589 -1.597 18.593 1.00 90.12 94 ILE A O 1
ATOM 712 N N . ALA A 1 95 ? -6.608 -2.323 16.469 1.00 90.75 95 ALA A N 1
ATOM 713 C CA . ALA A 1 95 ? -8.051 -2.490 16.425 1.00 90.75 95 ALA A CA 1
ATOM 714 C C . ALA A 1 95 ? -8.535 -3.602 17.362 1.00 90.75 95 ALA A C 1
ATOM 716 O O . ALA A 1 95 ? -9.549 -3.423 18.032 1.00 90.75 95 ALA A O 1
ATOM 717 N N . GLU A 1 96 ? -7.802 -4.711 17.452 1.00 90.38 96 GLU A N 1
ATOM 718 C CA . GLU A 1 96 ? -8.076 -5.789 18.408 1.00 90.38 96 GLU A CA 1
ATOM 719 C C . GLU A 1 96 ? -7.986 -5.287 19.854 1.00 90.38 96 GLU A C 1
ATOM 721 O O . GLU A 1 96 ? -8.900 -5.528 20.638 1.00 90.38 96 GLU A O 1
ATOM 726 N N . ILE A 1 97 ? -6.959 -4.495 20.182 1.00 89.62 97 ILE A N 1
ATOM 727 C CA . ILE A 1 97 ? -6.807 -3.864 21.506 1.00 89.62 97 ILE A CA 1
ATOM 728 C C . ILE A 1 97 ? -7.946 -2.868 21.796 1.00 89.62 97 ILE A C 1
ATOM 730 O O . ILE A 1 97 ? -8.390 -2.727 22.936 1.00 89.62 97 ILE A O 1
ATOM 734 N N . ALA A 1 98 ? -8.429 -2.150 20.780 1.00 89.81 98 ALA A N 1
ATOM 735 C CA . ALA A 1 98 ? -9.512 -1.178 20.920 1.00 89.81 98 ALA A CA 1
ATOM 736 C C . ALA A 1 98 ? -10.917 -1.804 20.936 1.00 89.81 98 ALA A C 1
ATOM 738 O O . ALA A 1 98 ? -11.895 -1.094 21.208 1.00 89.81 98 ALA A O 1
ATOM 739 N N . ALA A 1 99 ? -11.043 -3.093 20.611 1.00 87.88 99 ALA A N 1
ATOM 740 C CA . ALA A 1 99 ? -12.326 -3.766 20.487 1.00 87.88 99 ALA A CA 1
ATOM 741 C C . ALA A 1 99 ? -13.140 -3.642 21.783 1.00 87.88 99 ALA A C 1
ATOM 743 O O . ALA A 1 99 ? -12.612 -3.691 22.890 1.00 87.88 99 ALA A O 1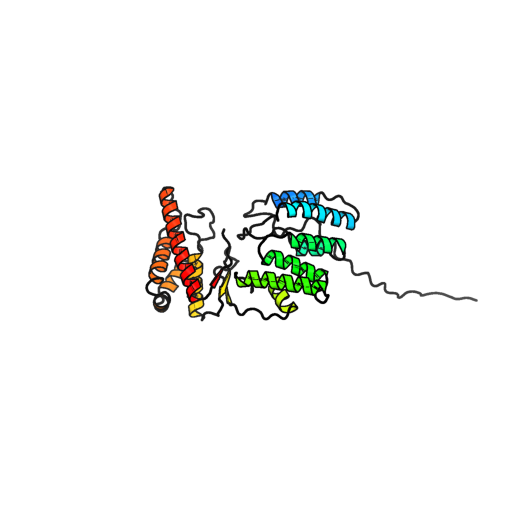
ATOM 744 N N . ASN A 1 100 ? -14.451 -3.434 21.643 1.00 85.88 100 ASN A N 1
ATOM 745 C CA . ASN A 1 100 ? -15.395 -3.285 22.758 1.00 85.88 100 ASN A CA 1
ATOM 746 C C . ASN A 1 100 ? -15.112 -2.113 23.727 1.00 85.88 100 ASN A C 1
ATOM 748 O O . ASN A 1 100 ? -15.810 -1.973 24.729 1.00 85.88 100 ASN A O 1
ATOM 752 N N . ASN A 1 101 ? -14.166 -1.217 23.417 1.00 88.75 101 ASN A N 1
ATOM 753 C CA . ASN A 1 101 ? -13.858 -0.040 24.227 1.00 88.75 101 ASN A CA 1
ATOM 754 C C . ASN A 1 101 ? -14.088 1.260 23.424 1.00 88.75 101 ASN A C 1
ATOM 756 O O . ASN A 1 101 ? -13.218 1.696 22.666 1.00 88.75 101 ASN A O 1
ATOM 760 N N . PRO A 1 102 ? -15.236 1.946 23.605 1.00 89.56 102 PRO A N 1
ATOM 761 C CA . PRO A 1 102 ? -15.566 3.158 22.851 1.00 89.56 102 PRO A CA 1
ATOM 762 C C . PRO A 1 102 ? -14.540 4.288 22.985 1.00 89.56 102 PRO A C 1
ATOM 764 O O . PRO A 1 102 ? -14.335 5.045 22.033 1.00 89.56 102 PRO A O 1
ATOM 767 N N . GLN A 1 103 ? -13.887 4.400 24.148 1.00 90.94 103 GLN A N 1
ATOM 768 C CA . GLN A 1 103 ? -12.837 5.390 24.364 1.00 90.94 103 GLN A CA 1
ATOM 769 C C . GLN A 1 103 ? -11.595 5.027 23.548 1.00 90.94 103 GLN A C 1
ATOM 771 O O . GLN A 1 103 ? -11.082 5.882 22.834 1.00 90.94 103 GLN A O 1
ATOM 776 N N . ALA A 1 104 ? -11.161 3.765 23.573 1.00 90.56 104 ALA A N 1
ATOM 777 C CA . ALA A 1 104 ? -10.036 3.283 22.772 1.00 90.56 104 ALA A CA 1
ATOM 778 C C . ALA A 1 104 ? -10.274 3.458 21.263 1.00 90.56 104 ALA A C 1
ATOM 780 O O . ALA A 1 104 ? -9.390 3.943 20.559 1.00 90.56 104 ALA A O 1
ATOM 781 N N . ILE A 1 105 ? -11.489 3.180 20.773 1.00 92.69 105 ILE A N 1
ATOM 782 C CA . ILE A 1 105 ? -11.858 3.420 19.367 1.00 92.69 105 ILE A CA 1
ATOM 783 C C . ILE A 1 105 ? -11.717 4.908 19.016 1.00 92.69 105 ILE A C 1
ATOM 785 O O . ILE A 1 105 ? -11.127 5.252 17.993 1.00 92.69 105 ILE A O 1
ATOM 789 N N . ALA A 1 106 ? -12.206 5.811 19.874 1.00 91.69 106 ALA A N 1
ATOM 790 C CA . ALA A 1 106 ? -12.049 7.251 19.662 1.00 91.69 106 ALA A CA 1
ATOM 791 C C . ALA A 1 106 ? -10.572 7.691 19.692 1.00 91.69 106 ALA A C 1
ATOM 793 O O . ALA A 1 106 ? -10.179 8.610 18.974 1.00 91.69 106 ALA A O 1
ATOM 794 N N . ARG A 1 107 ? -9.730 7.034 20.498 1.00 92.56 107 ARG A N 1
ATOM 795 C CA . ARG A 1 107 ? -8.282 7.282 20.510 1.00 92.56 107 ARG A CA 1
ATOM 796 C C . ARG A 1 107 ? -7.619 6.805 19.223 1.00 92.56 107 ARG A C 1
ATOM 798 O O . ARG A 1 107 ? -6.863 7.577 18.643 1.00 92.56 107 ARG A O 1
ATOM 805 N N . MET A 1 108 ? -7.946 5.607 18.741 1.00 91.62 108 MET A N 1
ATOM 806 C CA . MET A 1 108 ? -7.476 5.098 17.449 1.00 91.62 108 MET A CA 1
ATOM 807 C C . MET A 1 108 ? -7.866 6.037 16.299 1.00 91.62 108 MET A C 1
ATOM 809 O O . MET A 1 108 ? -7.048 6.311 15.427 1.00 91.62 108 MET A O 1
ATOM 813 N N . GLU A 1 109 ? -9.077 6.597 16.329 1.00 92.06 109 GLU A N 1
ATOM 814 C CA . GLU A 1 109 ? -9.546 7.578 15.344 1.00 92.06 109 GLU A CA 1
ATOM 815 C C . GLU A 1 109 ? -8.682 8.851 15.336 1.00 92.06 109 GLU A C 1
ATOM 817 O O . GLU A 1 109 ? -8.284 9.336 14.272 1.00 92.06 109 GLU A O 1
ATOM 822 N N . ARG A 1 110 ? -8.296 9.349 16.520 1.00 89.75 110 ARG A N 1
ATOM 823 C CA . ARG A 1 110 ? -7.334 10.456 16.636 1.00 89.75 110 ARG A CA 1
ATOM 824 C C . ARG A 1 110 ? -5.956 10.075 16.100 1.00 89.75 110 ARG A C 1
ATOM 826 O O . ARG A 1 110 ? -5.380 10.872 15.362 1.00 89.75 110 ARG A O 1
ATOM 833 N N . LEU A 1 111 ? -5.444 8.882 16.414 1.00 88.25 111 LEU A N 1
ATOM 834 C CA . LEU A 1 111 ? -4.153 8.415 15.893 1.00 88.25 111 LEU A CA 1
ATOM 835 C C . LEU A 1 111 ? -4.167 8.347 14.359 1.00 88.25 111 LEU A C 1
ATOM 837 O O . LEU A 1 111 ? -3.282 8.920 13.729 1.00 88.25 111 LEU A O 1
ATOM 841 N N . ALA A 1 112 ? -5.213 7.770 13.756 1.00 88.25 112 ALA A N 1
ATOM 842 C CA . ALA A 1 112 ? -5.372 7.671 12.301 1.00 88.25 112 ALA A CA 1
ATOM 843 C C . ALA A 1 112 ? -5.343 9.041 11.590 1.00 88.25 112 ALA A C 1
ATOM 845 O O . ALA A 1 112 ? -4.855 9.161 10.463 1.00 88.25 112 ALA A O 1
ATOM 846 N N . SER A 1 113 ? -5.834 10.099 12.248 1.00 84.12 113 SER A N 1
ATOM 847 C CA . SER A 1 113 ? -5.796 11.467 11.710 1.00 84.12 113 SER A CA 1
ATOM 848 C C . SER A 1 113 ? -4.397 12.099 11.712 1.00 84.12 113 SER A C 1
ATOM 850 O O . SER A 1 113 ? -4.131 12.989 10.906 1.00 84.12 113 SER A O 1
ATOM 852 N N . LYS A 1 114 ? -3.495 11.629 12.585 1.00 80.12 114 LYS A N 1
ATOM 853 C CA . LYS A 1 114 ? -2.116 12.129 12.724 1.00 80.12 114 LYS A CA 1
ATOM 854 C C . LYS A 1 114 ? -1.125 11.445 11.774 1.00 80.12 114 LYS A C 1
ATOM 856 O O . LYS A 1 114 ? 0.011 11.898 11.650 1.00 80.12 114 LYS A O 1
ATOM 861 N N . ILE A 1 115 ? -1.546 10.378 11.096 1.00 77.19 115 ILE A N 1
ATOM 862 C CA . ILE A 1 115 ? -0.726 9.615 10.149 1.00 77.19 115 ILE A CA 1
ATOM 863 C C . ILE A 1 115 ? -0.418 10.472 8.920 1.00 77.19 115 ILE A C 1
ATOM 865 O O . ILE A 1 115 ? -1.315 10.835 8.159 1.00 77.19 115 ILE A O 1
ATOM 869 N N . LYS A 1 116 ? 0.868 10.787 8.729 1.00 68.75 116 LYS A N 1
ATOM 870 C CA . LYS A 1 116 ? 1.387 11.567 7.590 1.00 68.75 116 LYS A CA 1
ATOM 871 C C . LYS A 1 116 ? 2.019 10.699 6.488 1.00 68.75 116 LYS A C 1
ATOM 873 O O . LYS A 1 116 ? 2.708 11.238 5.629 1.00 68.75 116 LYS A O 1
ATOM 878 N N . THR A 1 117 ? 1.867 9.377 6.552 1.00 65.62 117 THR A N 1
ATOM 879 C CA . THR A 1 117 ? 2.497 8.435 5.612 1.00 65.62 117 THR A CA 1
ATOM 880 C C . THR A 1 117 ? 1.693 8.268 4.321 1.00 65.62 117 THR A C 1
ATOM 882 O O . THR A 1 117 ? 0.753 9.024 4.058 1.00 65.62 117 THR A O 1
ATOM 885 N N . SER A 1 118 ? 2.125 7.319 3.485 1.00 65.31 118 SER A N 1
ATOM 886 C CA . SER A 1 118 ? 1.516 6.977 2.204 1.00 65.31 118 SER A CA 1
ATOM 887 C C . SER A 1 118 ? 0.006 6.706 2.327 1.00 65.31 118 SER A C 1
ATOM 889 O O . SER A 1 118 ? -0.524 6.357 3.386 1.00 65.31 118 SER A O 1
ATOM 891 N N . GLY A 1 119 ? -0.710 6.894 1.215 1.00 69.31 119 GLY A N 1
ATOM 892 C CA . GLY A 1 119 ? -2.166 6.746 1.181 1.00 69.31 119 GLY A CA 1
ATOM 893 C C . GLY A 1 119 ? -2.659 5.350 1.584 1.00 69.31 119 GLY A C 1
ATOM 894 O O . GLY A 1 119 ? -3.706 5.267 2.217 1.00 69.31 119 GLY A O 1
ATOM 895 N N . SER A 1 120 ? -1.913 4.276 1.289 1.00 77.75 120 SER A N 1
ATOM 896 C CA . SER A 1 120 ? -2.309 2.897 1.621 1.00 77.75 120 SER A CA 1
ATOM 897 C C . SER A 1 120 ? -2.271 2.614 3.121 1.00 77.75 120 SER A C 1
ATOM 899 O O . SER A 1 120 ? -3.264 2.147 3.670 1.00 77.75 120 SER A O 1
ATOM 901 N N . ASP A 1 121 ? -1.189 2.978 3.815 1.00 80.50 121 ASP A N 1
ATOM 902 C CA . ASP A 1 121 ? -1.079 2.733 5.257 1.00 80.50 121 ASP A CA 1
ATOM 903 C C . ASP A 1 121 ? -2.172 3.472 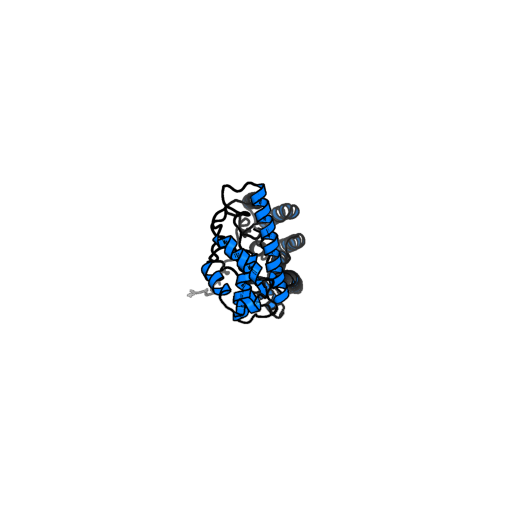6.016 1.00 80.50 121 ASP A C 1
ATOM 905 O O . ASP A 1 121 ? -2.859 2.907 6.863 1.00 80.50 121 ASP A O 1
ATOM 909 N N . ARG A 1 122 ? -2.404 4.743 5.677 1.00 86.12 122 ARG A N 1
ATOM 910 C CA . ARG A 1 122 ? -3.497 5.493 6.294 1.00 86.12 122 ARG A CA 1
ATOM 911 C C . ARG A 1 122 ? -4.859 4.873 5.964 1.00 86.12 122 ARG A C 1
ATOM 913 O O . ARG A 1 122 ? -5.745 4.885 6.819 1.00 86.12 122 ARG A O 1
ATOM 920 N N . ALA A 1 123 ? -5.041 4.321 4.764 1.00 90.31 123 ALA A N 1
ATOM 921 C CA . ALA A 1 123 ? -6.283 3.662 4.374 1.00 90.31 123 ALA A CA 1
ATOM 922 C C . ALA A 1 123 ? -6.593 2.421 5.228 1.00 90.31 123 ALA A C 1
ATOM 924 O O . ALA A 1 123 ? -7.762 2.242 5.591 1.00 90.31 123 ALA A O 1
ATOM 925 N N . ASP A 1 124 ? -5.582 1.632 5.610 1.00 90.31 124 ASP A N 1
ATOM 926 C CA . ASP A 1 124 ? -5.740 0.473 6.501 1.00 90.31 124 ASP A CA 1
ATOM 927 C C . ASP A 1 124 ? -6.345 0.879 7.848 1.00 90.31 124 ASP A C 1
ATOM 929 O O . ASP A 1 124 ? -7.320 0.285 8.313 1.00 90.31 124 ASP A O 1
ATOM 933 N N . TRP A 1 125 ? -5.823 1.944 8.463 1.00 92.00 125 TRP A N 1
ATOM 934 C CA . TRP A 1 125 ? -6.328 2.440 9.748 1.00 92.00 125 TRP A CA 1
ATOM 935 C C . TRP A 1 125 ? -7.814 2.796 9.674 1.00 92.00 125 TRP A C 1
ATOM 937 O O . TRP A 1 125 ? -8.594 2.425 10.555 1.00 92.00 125 TRP A O 1
ATOM 947 N N . TYR A 1 126 ? -8.236 3.474 8.604 1.00 94.56 126 TYR A N 1
ATOM 948 C CA . TYR A 1 126 ? -9.647 3.799 8.399 1.00 94.56 126 TYR A CA 1
ATOM 949 C C . TYR A 1 126 ? -10.503 2.572 8.066 1.00 94.56 126 TYR A C 1
ATOM 951 O O . TYR A 1 126 ? -11.669 2.535 8.462 1.00 94.56 126 TYR A O 1
ATOM 959 N N . TYR A 1 127 ? -9.957 1.555 7.397 1.00 96.00 127 TYR A N 1
ATOM 960 C CA . TYR A 1 127 ? -10.656 0.284 7.197 1.00 96.00 127 TYR A CA 1
ATOM 961 C C . TYR A 1 127 ? -10.928 -0.411 8.541 1.00 96.00 127 TYR A C 1
ATOM 963 O O . TYR A 1 127 ? -12.072 -0.781 8.824 1.00 96.00 127 TYR A O 1
ATOM 971 N N . PHE A 1 128 ? -9.928 -0.510 9.420 1.00 95.50 128 PHE A N 1
ATOM 972 C CA . PHE A 1 128 ? -10.111 -1.127 10.736 1.00 95.50 128 PHE A CA 1
ATOM 973 C C . PHE A 1 128 ? -11.029 -0.307 11.655 1.00 95.50 128 PHE A C 1
ATOM 975 O O . PHE A 1 128 ? -11.874 -0.883 12.344 1.00 95.50 128 PHE A O 1
ATOM 982 N N . LEU A 1 129 ? -10.980 1.029 11.598 1.00 95.69 129 LEU A N 1
ATOM 983 C CA . LEU A 1 129 ? -11.972 1.887 12.262 1.00 95.69 129 LEU A CA 1
ATOM 984 C C . LEU A 1 129 ? -13.393 1.639 11.735 1.00 95.69 129 LEU A C 1
ATOM 986 O O . LEU A 1 129 ? -14.347 1.586 12.516 1.00 95.69 129 LEU A O 1
ATOM 990 N N . ALA A 1 130 ? -13.555 1.446 10.422 1.00 96.38 130 ALA A N 1
ATOM 991 C CA . ALA A 1 130 ? -14.845 1.108 9.829 1.00 96.38 130 ALA A CA 1
ATOM 992 C C . ALA A 1 130 ? -15.373 -0.245 10.322 1.00 96.38 130 ALA A C 1
ATOM 994 O O . ALA A 1 130 ? -16.567 -0.365 10.613 1.00 96.38 130 ALA A O 1
ATOM 995 N N . ARG A 1 131 ? -14.484 -1.239 10.459 1.00 95.69 131 ARG A N 1
ATOM 996 C CA . ARG A 1 131 ? -14.801 -2.559 11.016 1.00 95.69 131 ARG A CA 1
ATOM 997 C C . ARG A 1 131 ? -15.260 -2.449 12.470 1.00 95.69 131 ARG A C 1
ATOM 999 O O . ARG A 1 131 ? -16.331 -2.955 12.792 1.00 95.69 131 ARG A O 1
ATOM 1006 N N . LEU A 1 132 ? -14.516 -1.727 13.314 1.00 94.69 132 LEU A N 1
ATOM 1007 C CA . LEU A 1 132 ? -14.836 -1.515 14.734 1.00 94.69 132 LEU A CA 1
ATOM 1008 C C . LEU A 1 132 ? -16.167 -0.791 14.951 1.00 94.69 132 LEU A C 1
ATOM 1010 O O . LEU A 1 132 ? -16.946 -1.148 15.830 1.00 94.69 132 LEU A O 1
ATOM 1014 N N . ARG A 1 133 ? -16.460 0.222 14.131 1.00 93.31 133 ARG A N 1
ATOM 1015 C CA . ARG A 1 133 ? -17.745 0.939 14.161 1.00 93.31 133 ARG A CA 1
ATOM 1016 C C . ARG A 1 133 ? -18.878 0.159 13.480 1.00 93.31 133 ARG A C 1
ATOM 1018 O O . ARG A 1 133 ? -20.025 0.605 13.522 1.00 93.31 133 ARG A O 1
ATOM 1025 N N . GLY A 1 134 ? -18.567 -0.962 12.832 1.00 93.94 134 GLY A N 1
ATOM 1026 C CA . GLY A 1 134 ? -19.461 -1.750 11.993 1.00 93.94 134 GLY A CA 1
ATOM 1027 C C . GLY A 1 134 ? -19.696 -1.115 10.620 1.00 93.94 134 GLY A C 1
ATOM 1028 O O . GLY A 1 134 ? -20.287 -0.042 10.516 1.00 93.94 134 GLY A O 1
ATOM 1029 N N . PHE A 1 135 ? -19.346 -1.821 9.540 1.00 94.38 135 PHE A N 1
ATOM 1030 C CA . PHE A 1 135 ? -19.401 -1.308 8.159 1.00 94.38 135 PHE A CA 1
ATOM 1031 C C . PHE A 1 135 ? -20.765 -0.752 7.713 1.00 94.38 135 PHE A C 1
ATOM 1033 O O . PHE A 1 135 ? -20.838 0.062 6.795 1.00 94.38 135 PHE A O 1
ATOM 1040 N N . LYS A 1 136 ? -21.865 -1.197 8.333 1.00 92.88 136 LYS A N 1
ATOM 1041 C CA . LYS A 1 136 ? -23.227 -0.745 8.003 1.00 92.88 136 LYS A CA 1
ATOM 1042 C C . LYS A 1 136 ? -23.655 0.513 8.762 1.00 92.88 136 LYS A C 1
ATOM 1044 O O . LYS A 1 136 ? -24.600 1.173 8.320 1.00 92.88 136 LYS A O 1
ATOM 1049 N N . SER A 1 137 ? -22.993 0.846 9.870 1.00 95.06 137 SER A N 1
ATOM 1050 C CA . SER A 1 137 ? -23.321 2.024 10.672 1.00 95.06 137 SER A CA 1
ATOM 1051 C C . SER A 1 137 ? -22.948 3.309 9.928 1.00 95.06 137 SER A C 1
ATOM 1053 O O . SER A 1 137 ? -22.100 3.309 9.035 1.00 95.06 137 SER A O 1
ATOM 1055 N N . ARG A 1 138 ? -23.579 4.435 10.283 1.00 95.81 138 ARG A N 1
ATOM 1056 C CA . ARG A 1 138 ? -23.216 5.751 9.732 1.00 95.81 138 ARG A CA 1
ATOM 1057 C C . ARG A 1 138 ? -21.718 6.074 9.915 1.00 95.81 138 ARG A C 1
ATOM 1059 O O . ARG A 1 138 ? -21.097 6.416 8.908 1.00 95.81 138 ARG A O 1
ATOM 1066 N N . PRO A 1 139 ? -21.121 5.954 11.121 1.00 93.50 139 PRO A N 1
ATOM 1067 C CA . PRO A 1 139 ? -19.687 6.200 11.292 1.00 93.50 139 PRO A CA 1
ATOM 1068 C C . PRO A 1 139 ? -18.824 5.172 10.548 1.00 93.50 139 PRO A C 1
ATOM 1070 O O . PRO A 1 139 ? -17.863 5.558 9.886 1.00 93.50 139 PRO A O 1
ATOM 1073 N N . GLY A 1 140 ? -19.199 3.887 10.552 1.00 95.12 140 GLY A N 1
ATOM 1074 C CA . GLY A 1 140 ? -18.460 2.854 9.821 1.00 95.12 140 GLY A CA 1
ATOM 1075 C C . GLY A 1 140 ? -18.424 3.104 8.312 1.00 95.12 140 GLY A C 1
ATOM 1076 O O . GLY A 1 140 ? -17.362 3.035 7.700 1.00 95.12 140 GLY A O 1
ATOM 1077 N N . LYS A 1 141 ? -19.551 3.505 7.711 1.00 96.69 141 LYS A N 1
ATOM 1078 C CA . LYS A 1 141 ? -19.618 3.904 6.294 1.00 96.69 141 LYS A CA 1
ATOM 1079 C C . LYS A 1 141 ? -18.736 5.111 5.978 1.00 96.69 141 LYS A C 1
ATOM 1081 O O . LYS A 1 141 ? -18.140 5.151 4.905 1.00 96.69 141 LYS A O 1
ATOM 1086 N N . ALA A 1 142 ? -18.660 6.092 6.879 1.00 95.75 142 ALA A N 1
ATOM 1087 C CA . ALA A 1 142 ? -17.823 7.274 6.685 1.00 95.75 142 ALA A CA 1
ATOM 1088 C C . ALA A 1 142 ? -16.332 6.904 6.656 1.00 95.75 142 ALA A C 1
ATOM 1090 O O . ALA A 1 142 ? -15.628 7.296 5.725 1.00 95.75 142 ALA A O 1
ATOM 1091 N N . HIS A 1 143 ? -15.872 6.088 7.609 1.00 96.12 143 HIS A N 1
ATOM 1092 C CA . HIS A 1 143 ? -14.496 5.589 7.621 1.00 96.12 143 HIS A CA 1
ATOM 1093 C C . HIS A 1 143 ? -14.192 4.697 6.415 1.00 96.12 143 HIS A C 1
ATOM 1095 O O . HIS A 1 143 ? -13.161 4.880 5.776 1.00 96.12 143 HIS A O 1
ATOM 1101 N N . LEU A 1 144 ? -15.112 3.803 6.037 1.00 96.75 144 LEU A N 1
ATOM 1102 C CA . LEU A 1 144 ? -14.938 2.938 4.870 1.00 96.75 144 LEU A CA 1
ATOM 1103 C C . LEU A 1 144 ? -14.829 3.751 3.572 1.00 96.75 144 LEU A C 1
ATOM 1105 O O . LEU A 1 144 ? -13.978 3.465 2.736 1.00 96.75 144 LEU A O 1
ATOM 1109 N N . LYS A 1 145 ? -15.650 4.799 3.415 1.00 95.38 145 LYS A N 1
ATOM 1110 C CA . LYS A 1 145 ? -15.551 5.729 2.280 1.00 95.38 145 LYS A CA 1
ATOM 1111 C C . LYS A 1 145 ? -14.198 6.440 2.260 1.00 95.38 145 LYS A C 1
ATOM 1113 O O . LYS A 1 145 ? -13.629 6.626 1.190 1.00 95.38 145 LYS A O 1
ATOM 1118 N N . HIS A 1 146 ? -13.691 6.840 3.424 1.00 94.31 146 HIS A N 1
ATOM 1119 C CA . HIS A 1 146 ? -12.400 7.510 3.524 1.00 94.31 146 HIS A CA 1
ATOM 1120 C C . HIS A 1 146 ? -11.232 6.565 3.204 1.00 94.31 146 HIS A C 1
ATOM 1122 O O . HIS A 1 146 ? -10.361 6.927 2.422 1.00 94.31 146 HIS A O 1
ATOM 1128 N N . SER A 1 147 ? -11.268 5.332 3.718 1.00 94.31 147 SER A N 1
ATOM 1129 C CA . SER A 1 147 ? -10.328 4.263 3.357 1.00 94.31 147 SER A CA 1
ATOM 1130 C C . SER A 1 147 ? -10.339 4.003 1.847 1.00 94.31 147 SER A C 1
ATOM 1132 O O . SER A 1 147 ? -9.293 4.033 1.206 1.00 94.31 147 SER A O 1
ATOM 1134 N N . HIS A 1 148 ? -11.526 3.868 1.245 1.00 93.00 148 HIS A N 1
ATOM 1135 C CA . HIS A 1 148 ? -11.668 3.704 -0.202 1.00 93.00 148 HIS A CA 1
ATOM 1136 C C . HIS A 1 148 ? -11.051 4.861 -0.993 1.00 93.00 148 HIS A C 1
ATOM 1138 O O . HIS A 1 148 ? -10.356 4.608 -1.970 1.00 93.00 148 HIS A O 1
ATOM 1144 N N . GLN A 1 149 ? -11.278 6.110 -0.575 1.00 92.12 149 GLN A N 1
ATOM 1145 C CA . GLN A 1 149 ? -10.688 7.275 -1.234 1.00 92.12 149 GLN A CA 1
ATOM 1146 C C . GLN A 1 149 ? -9.159 7.233 -1.169 1.00 92.12 149 GLN A C 1
ATOM 1148 O O . GLN A 1 149 ? -8.510 7.368 -2.197 1.00 92.12 149 GLN A O 1
ATOM 1153 N N . LEU A 1 150 ? -8.593 6.984 0.013 1.00 90.38 150 LEU A N 1
ATOM 1154 C CA . LEU A 1 150 ? -7.145 6.929 0.212 1.00 90.38 150 LEU A CA 1
ATOM 1155 C C . LEU A 1 150 ? -6.488 5.803 -0.597 1.00 90.38 150 LEU A C 1
ATOM 1157 O O . LEU A 1 150 ? -5.475 6.038 -1.254 1.00 90.38 150 LEU A O 1
ATOM 1161 N N . PHE A 1 151 ? -7.087 4.608 -0.615 1.00 88.62 151 PHE A N 1
ATOM 1162 C CA . PHE A 1 151 ? -6.622 3.524 -1.477 1.00 88.62 151 PHE A CA 1
ATOM 1163 C C . PHE A 1 151 ? -6.771 3.855 -2.957 1.00 88.62 151 PHE A C 1
ATOM 1165 O O . PHE A 1 151 ? -5.859 3.588 -3.732 1.00 88.62 151 PHE A O 1
ATOM 1172 N N . SER A 1 152 ? -7.904 4.433 -3.361 1.00 85.38 152 SER A N 1
ATOM 1173 C CA . SER A 1 152 ? -8.127 4.848 -4.742 1.00 85.38 152 SER A CA 1
ATOM 1174 C C . SER A 1 152 ? -7.080 5.869 -5.169 1.00 85.38 152 SER A C 1
ATOM 1176 O O . SER A 1 152 ? -6.516 5.722 -6.243 1.00 85.38 152 SER A O 1
ATOM 1178 N N . ASP A 1 153 ? -6.769 6.863 -4.340 1.00 83.44 153 ASP A N 1
ATOM 1179 C CA . ASP A 1 153 ? -5.742 7.863 -4.629 1.00 83.44 153 ASP A CA 1
ATOM 1180 C C . ASP A 1 153 ? -4.358 7.211 -4.706 1.00 83.44 153 ASP A C 1
ATOM 1182 O O . ASP A 1 153 ? -3.643 7.391 -5.695 1.00 83.44 153 ASP A O 1
ATOM 1186 N N . TYR A 1 154 ? -4.014 6.365 -3.731 1.00 81.69 154 TYR A N 1
ATOM 1187 C CA . TYR A 1 154 ? -2.745 5.644 -3.702 1.00 81.69 154 TYR A CA 1
ATOM 1188 C C . TYR A 1 154 ? -2.557 4.743 -4.928 1.00 81.69 154 TYR A C 1
ATOM 1190 O O . TYR A 1 154 ? -1.582 4.897 -5.668 1.00 81.69 154 TYR A O 1
ATOM 1198 N N . TYR A 1 155 ? -3.504 3.843 -5.194 1.00 78.75 155 TYR A N 1
ATOM 1199 C CA . TYR A 1 155 ? -3.461 2.934 -6.335 1.00 78.75 155 TYR A CA 1
ATOM 1200 C C . TYR A 1 155 ? -3.777 3.633 -7.651 1.00 78.75 155 TYR A C 1
ATOM 1202 O O . TYR A 1 155 ? -3.415 3.124 -8.703 1.00 78.75 155 TYR A O 1
ATOM 1210 N N . SER A 1 156 ? -4.354 4.838 -7.667 1.00 74.19 156 SER A N 1
ATOM 1211 C CA . SER A 1 156 ? -4.439 5.624 -8.901 1.00 74.19 156 SER A CA 1
ATOM 1212 C C . SER A 1 156 ? -3.055 6.020 -9.406 1.00 74.19 156 SER A C 1
ATOM 1214 O O . SER A 1 156 ? -2.878 6.058 -10.624 1.00 74.19 156 SER A O 1
ATOM 1216 N N . ALA A 1 157 ? -2.093 6.244 -8.507 1.00 69.62 157 ALA A N 1
ATOM 1217 C CA . ALA A 1 157 ? -0.718 6.626 -8.815 1.00 69.62 157 ALA A CA 1
ATOM 1218 C C . ALA A 1 157 ? 0.255 5.432 -8.831 1.00 69.62 157 ALA A C 1
ATOM 1220 O O . ALA A 1 157 ? 1.223 5.447 -9.590 1.00 69.62 157 ALA A O 1
ATOM 1221 N N . ASN A 1 158 ? -0.024 4.384 -8.052 1.00 66.88 158 ASN A N 1
ATOM 1222 C CA . ASN A 1 158 ? 0.876 3.252 -7.832 1.00 66.88 158 ASN A CA 1
ATOM 1223 C C . ASN A 1 158 ? 0.321 1.924 -8.372 1.00 66.88 158 ASN A C 1
ATOM 1225 O O . ASN A 1 158 ? -0.861 1.785 -8.687 1.00 66.88 158 ASN A O 1
ATOM 1229 N N . ALA A 1 159 ? 1.198 0.930 -8.502 1.00 65.50 159 ALA A N 1
ATOM 1230 C CA . ALA A 1 159 ? 0.798 -0.453 -8.760 1.00 65.50 159 ALA A CA 1
ATOM 1231 C C . ALA A 1 159 ? 0.374 -1.173 -7.467 1.00 65.50 159 ALA A C 1
ATOM 1233 O O . ALA A 1 159 ? 0.661 -0.679 -6.381 1.00 65.50 159 ALA A O 1
ATOM 1234 N N . GLY A 1 160 ? -0.251 -2.352 -7.584 1.00 61.88 160 GLY A N 1
ATOM 1235 C CA . GLY A 1 160 ? -0.448 -3.267 -6.442 1.00 61.88 160 GLY A CA 1
ATOM 1236 C C . GLY A 1 160 ? -1.893 -3.512 -5.989 1.00 61.88 160 GLY A C 1
ATOM 1237 O O . GLY A 1 160 ? -2.116 -4.306 -5.084 1.00 61.88 160 GLY A O 1
ATOM 1238 N N . GLU A 1 161 ? -2.902 -2.931 -6.649 1.00 66.25 161 GLU A N 1
ATOM 1239 C CA . GLU A 1 161 ? -4.316 -3.144 -6.271 1.00 66.25 161 GLU A CA 1
ATOM 1240 C C . GLU A 1 161 ? -4.751 -4.625 -6.266 1.00 66.25 161 GLU A C 1
ATOM 1242 O O . GLU A 1 161 ? -5.681 -5.018 -5.567 1.00 66.25 161 GLU A O 1
ATOM 1247 N N . GLN A 1 162 ? -4.090 -5.458 -7.076 1.00 61.72 162 GLN A N 1
ATOM 1248 C CA . GLN A 1 162 ? -4.388 -6.882 -7.214 1.00 61.72 162 GLN A CA 1
ATOM 1249 C C . GLN A 1 162 ? -3.780 -7.722 -6.077 1.00 61.72 162 GLN A C 1
ATOM 1251 O O . GLN A 1 162 ? -4.270 -8.814 -5.811 1.00 61.72 162 GLN A O 1
ATOM 1256 N N . SER A 1 163 ? -2.716 -7.260 -5.424 1.00 65.56 163 SER A N 1
ATOM 1257 C CA . SER A 1 163 ? -2.061 -7.991 -4.332 1.00 65.56 163 SER A CA 1
ATOM 1258 C C . SER A 1 163 ? -2.534 -7.525 -2.951 1.00 65.56 163 SER A C 1
ATOM 1260 O O . SER A 1 163 ? -2.383 -8.267 -1.981 1.00 65.56 163 SER A O 1
ATOM 1262 N N . ASP A 1 164 ? -3.165 -6.351 -2.864 1.00 79.06 164 ASP A N 1
ATOM 1263 C CA . ASP A 1 164 ? -3.702 -5.801 -1.620 1.00 79.06 164 ASP A CA 1
ATOM 1264 C C . ASP A 1 164 ? -5.071 -6.402 -1.258 1.00 79.06 164 ASP A C 1
ATOM 1266 O O . ASP A 1 164 ? -6.110 -6.122 -1.870 1.00 79.06 164 ASP A O 1
ATOM 1270 N N . ALA A 1 165 ? -5.066 -7.255 -0.234 1.00 84.06 165 ALA A N 1
ATOM 1271 C CA . ALA A 1 165 ? -6.262 -7.923 0.261 1.00 84.06 165 ALA A CA 1
ATOM 1272 C C . ALA A 1 165 ? -7.268 -6.954 0.907 1.00 84.06 165 ALA A C 1
ATOM 1274 O O . ALA A 1 165 ? -8.475 -7.123 0.711 1.00 84.06 165 ALA A O 1
ATOM 1275 N N . ILE A 1 166 ? -6.792 -5.933 1.630 1.00 89.62 166 ILE A N 1
ATOM 1276 C CA . ILE A 1 166 ? -7.654 -4.971 2.326 1.00 89.62 166 ILE A CA 1
ATOM 1277 C C . ILE A 1 166 ? -8.335 -4.076 1.297 1.00 89.62 166 ILE A C 1
ATOM 1279 O O . ILE A 1 166 ? -9.556 -3.910 1.344 1.00 89.62 166 ILE A O 1
ATOM 1283 N N . TYR A 1 167 ? -7.600 -3.566 0.306 1.00 88.75 167 TYR A N 1
ATOM 1284 C CA . TYR A 1 167 ? -8.208 -2.745 -0.739 1.00 88.75 167 TYR A CA 1
ATOM 1285 C C . TYR A 1 167 ? -9.288 -3.505 -1.520 1.00 88.75 167 TYR A C 1
ATOM 1287 O O . TYR A 1 167 ? -10.381 -2.980 -1.752 1.00 88.75 167 TYR A O 1
ATOM 1295 N N . ARG A 1 168 ? -9.040 -4.774 -1.870 1.00 87.69 168 ARG A N 1
ATOM 1296 C CA . ARG A 1 168 ? -10.043 -5.639 -2.517 1.00 87.69 168 ARG A CA 1
ATOM 1297 C C . ARG A 1 168 ? -11.301 -5.806 -1.671 1.00 87.69 168 ARG A C 1
ATOM 1299 O O . ARG A 1 168 ? -12.415 -5.770 -2.202 1.00 87.69 168 ARG A O 1
ATOM 1306 N N . GLU A 1 169 ? -11.143 -5.971 -0.362 1.00 93.06 169 GLU A N 1
ATOM 1307 C CA . GLU A 1 169 ? -12.280 -6.040 0.547 1.00 93.06 169 GLU A CA 1
ATOM 1308 C C . GLU A 1 169 ? -13.031 -4.703 0.619 1.00 93.06 169 GLU A C 1
ATOM 1310 O O . GLU A 1 169 ? -14.261 -4.684 0.524 1.00 93.06 169 GLU A O 1
ATOM 1315 N N . VAL A 1 170 ? -12.316 -3.578 0.694 1.00 93.12 170 VAL A N 1
ATOM 1316 C CA . VAL A 1 170 ? -12.903 -2.232 0.665 1.00 93.12 170 VAL A CA 1
ATOM 1317 C C . VAL A 1 170 ? -13.728 -2.018 -0.603 1.00 93.12 170 VAL A C 1
ATOM 1319 O O . VAL A 1 170 ? -14.866 -1.553 -0.510 1.00 93.12 170 VAL A O 1
ATOM 1322 N N . LEU A 1 171 ? -13.220 -2.400 -1.778 1.00 91.19 171 LEU A N 1
ATOM 1323 C CA . LEU A 1 171 ? -13.954 -2.318 -3.047 1.00 91.19 171 LEU A CA 1
ATOM 1324 C C . LEU A 1 171 ? -15.248 -3.142 -3.008 1.00 91.19 171 LEU A C 1
ATOM 1326 O O . LEU A 1 171 ? -16.317 -2.640 -3.362 1.00 91.19 171 LEU A O 1
ATOM 1330 N N . LYS A 1 172 ? -15.192 -4.373 -2.481 1.00 92.25 172 LYS A N 1
ATOM 1331 C CA . LYS A 1 172 ? -16.378 -5.224 -2.291 1.00 92.25 172 LYS A CA 1
ATOM 1332 C C . LYS A 1 172 ? -17.403 -4.578 -1.354 1.00 92.25 172 LYS A C 1
ATOM 1334 O O . LYS A 1 172 ? -18.591 -4.543 -1.677 1.00 92.25 172 LYS A O 1
ATOM 1339 N N . LEU A 1 173 ? -16.964 -4.059 -0.208 1.00 93.81 173 LEU A N 1
ATOM 1340 C CA . LEU A 1 173 ? -17.838 -3.445 0.797 1.00 93.81 173 LEU A CA 1
ATOM 1341 C C . LEU A 1 173 ? -18.456 -2.126 0.309 1.00 93.81 173 LEU A C 1
ATOM 1343 O O . LEU A 1 173 ? -19.599 -1.815 0.648 1.00 93.81 173 LEU A O 1
ATOM 1347 N N . THR A 1 174 ? -17.727 -1.370 -0.512 1.00 92.19 174 THR A N 1
ATOM 1348 C CA . THR A 1 174 ? -18.198 -0.117 -1.125 1.00 92.19 174 THR A CA 1
ATOM 1349 C C . THR A 1 174 ? -18.966 -0.320 -2.429 1.00 92.19 174 THR A C 1
ATOM 1351 O O . THR A 1 174 ? -19.557 0.634 -2.931 1.00 92.19 174 THR A O 1
ATOM 1354 N N . LYS A 1 175 ? -19.029 -1.557 -2.943 1.00 91.44 175 LYS A N 1
ATOM 1355 C CA . LYS A 1 175 ? -19.595 -1.904 -4.258 1.00 91.44 175 LYS A CA 1
ATOM 1356 C C . LYS A 1 175 ? -18.928 -1.148 -5.413 1.00 91.44 175 LYS A C 1
ATOM 1358 O O . LYS A 1 175 ? -19.553 -0.915 -6.447 1.00 91.44 175 LYS A O 1
ATOM 1363 N N . SER A 1 176 ? -17.668 -0.771 -5.234 1.00 86.94 176 SER A N 1
ATOM 1364 C CA . SER A 1 176 ? -16.858 -0.166 -6.281 1.00 86.94 176 SER A CA 1
ATOM 1365 C C . SER A 1 176 ? -16.316 -1.266 -7.195 1.00 86.94 176 SER A C 1
ATOM 1367 O O . SER A 1 176 ? -15.868 -2.306 -6.701 1.00 86.94 176 SER A O 1
ATOM 1369 N N . PRO A 1 177 ? -16.345 -1.080 -8.525 1.00 82.81 177 PRO A N 1
ATOM 1370 C CA . PRO A 1 177 ? -15.718 -2.030 -9.427 1.00 82.81 177 PRO A CA 1
ATOM 1371 C C . PRO A 1 177 ? -14.211 -2.057 -9.172 1.00 82.81 177 PRO A C 1
ATOM 1373 O O . PRO A 1 177 ? -13.600 -1.017 -8.922 1.00 82.81 177 PRO A O 1
ATOM 1376 N N . LEU A 1 178 ? -13.608 -3.241 -9.288 1.00 73.81 178 LEU A N 1
ATOM 1377 C CA . LEU A 1 178 ? -12.157 -3.337 -9.361 1.00 73.81 178 LEU A CA 1
ATOM 1378 C C . LEU A 1 178 ? -11.700 -2.533 -10.588 1.00 73.81 178 LEU A C 1
ATOM 1380 O O . LEU A 1 178 ? -12.225 -2.782 -11.685 1.00 73.81 178 LEU A O 1
ATOM 1384 N N . PRO A 1 179 ? -10.772 -1.571 -10.443 1.00 70.94 179 PRO A N 1
ATOM 1385 C CA . PRO A 1 179 ? -10.186 -0.927 -11.603 1.00 70.94 179 PRO A CA 1
ATOM 1386 C C . PRO A 1 179 ? -9.645 -2.006 -12.548 1.00 70.94 179 PRO A C 1
ATOM 1388 O O . PRO A 1 179 ? -9.067 -3.007 -12.126 1.00 70.94 179 PRO A O 1
ATOM 1391 N N . ARG A 1 180 ? -9.887 -1.858 -13.853 1.00 67.94 180 ARG A N 1
ATOM 1392 C CA . ARG A 1 180 ? -9.333 -2.791 -14.838 1.00 67.94 180 ARG A CA 1
ATOM 1393 C C . ARG A 1 180 ? -7.868 -2.441 -15.050 1.00 67.94 180 ARG A C 1
ATOM 1395 O O . ARG A 1 180 ? -7.551 -1.679 -15.958 1.00 67.94 180 ARG A O 1
ATOM 1402 N N . ARG A 1 181 ? -6.984 -2.966 -14.205 1.00 71.69 181 ARG A N 1
ATOM 1403 C CA . ARG A 1 181 ? -5.541 -2.925 -14.442 1.00 71.69 181 ARG A CA 1
ATOM 1404 C C . ARG A 1 181 ? -4.947 -4.308 -14.317 1.00 71.69 181 ARG A C 1
ATOM 1406 O O . ARG A 1 181 ? -5.373 -5.143 -13.519 1.00 71.69 181 ARG A O 1
ATOM 1413 N N . TRP A 1 182 ? -3.945 -4.527 -15.145 1.00 72.56 182 TRP A N 1
ATOM 1414 C CA . TRP A 1 182 ? -3.204 -5.763 -15.208 1.00 72.56 182 TRP A CA 1
ATOM 1415 C C . TRP A 1 182 ? -1.916 -5.608 -14.419 1.00 72.56 182 TRP A C 1
ATOM 1417 O O . TRP A 1 182 ? -1.091 -4.753 -14.742 1.00 72.56 182 TRP A O 1
ATOM 1427 N N . THR A 1 183 ? -1.741 -6.414 -13.376 1.00 72.94 183 THR A N 1
ATOM 1428 C CA . THR A 1 183 ? -0.508 -6.386 -12.591 1.00 72.94 183 THR A CA 1
ATOM 1429 C C . THR A 1 183 ? 0.526 -7.315 -13.214 1.00 72.94 183 THR A C 1
ATOM 1431 O O . THR A 1 183 ? 0.276 -8.492 -13.475 1.00 72.94 183 THR A O 1
ATOM 1434 N N . LEU A 1 184 ? 1.704 -6.768 -13.472 1.00 71.25 184 LEU A N 1
ATOM 1435 C CA . LEU A 1 184 ? 2.867 -7.467 -13.973 1.00 71.25 184 LEU A CA 1
ATOM 1436 C C . LEU A 1 184 ? 3.911 -7.505 -12.858 1.00 71.25 184 LEU A C 1
ATOM 1438 O O . LEU A 1 184 ? 4.364 -6.466 -12.392 1.00 71.25 184 LEU A O 1
ATOM 1442 N N . MET A 1 185 ? 4.284 -8.704 -12.435 1.00 66.62 185 MET A N 1
ATOM 1443 C CA . MET A 1 185 ? 5.386 -8.929 -11.505 1.00 66.62 185 MET A CA 1
ATOM 1444 C C . MET A 1 185 ? 6.625 -9.313 -12.319 1.00 66.62 185 MET A C 1
ATOM 1446 O O . MET A 1 185 ? 6.532 -10.198 -13.177 1.00 66.62 185 MET A O 1
ATOM 1450 N N . THR A 1 186 ? 7.741 -8.616 -12.099 1.00 60.84 186 THR A N 1
ATOM 1451 C CA . THR A 1 186 ? 9.011 -8.853 -12.811 1.00 60.84 186 THR A CA 1
ATOM 1452 C C . THR A 1 186 ? 9.841 -9.964 -12.173 1.00 60.84 186 THR A C 1
ATOM 1454 O O . THR A 1 186 ? 10.371 -10.807 -12.878 1.00 60.84 186 THR A O 1
ATOM 1457 N N . THR A 1 187 ? 9.864 -10.060 -10.843 1.00 54.44 187 THR A N 1
ATOM 1458 C CA . THR A 1 187 ? 10.564 -11.142 -10.128 1.00 54.44 187 THR A CA 1
ATOM 1459 C C . THR A 1 187 ? 9.578 -11.849 -9.204 1.00 54.44 187 THR A C 1
ATOM 1461 O O . THR A 1 187 ? 8.870 -11.157 -8.468 1.00 54.44 187 THR A O 1
ATOM 1464 N N . PRO A 1 188 ? 9.483 -13.193 -9.213 1.00 44.34 188 PRO A N 1
ATOM 1465 C CA . PRO A 1 188 ? 8.696 -13.903 -8.212 1.00 44.34 188 PRO A CA 1
ATOM 1466 C C . PRO A 1 188 ? 9.220 -13.554 -6.813 1.00 44.34 188 PRO A C 1
ATOM 1468 O O . PRO A 1 188 ? 10.434 -13.523 -6.612 1.00 44.34 188 PRO A O 1
ATOM 1471 N N . ARG A 1 189 ? 8.318 -13.315 -5.847 1.00 42.06 189 ARG A N 1
ATOM 1472 C CA . ARG A 1 189 ? 8.661 -12.964 -4.446 1.00 42.06 189 ARG A CA 1
ATOM 1473 C C . ARG A 1 189 ? 9.650 -13.944 -3.793 1.00 42.06 189 ARG A C 1
ATOM 1475 O O . ARG A 1 189 ? 10.362 -13.589 -2.866 1.00 42.06 189 ARG A O 1
ATOM 1482 N N . GLU A 1 190 ? 9.696 -15.164 -4.311 1.00 32.78 190 GLU A N 1
ATOM 1483 C CA . GLU A 1 190 ? 10.536 -16.292 -3.902 1.00 32.78 190 GLU A CA 1
ATOM 1484 C C . GLU A 1 190 ? 12.042 -16.052 -4.128 1.00 32.78 190 GLU A C 1
ATOM 1486 O O . GLU A 1 190 ? 12.869 -16.695 -3.489 1.00 32.78 190 GLU A O 1
ATOM 1491 N N . PHE A 1 191 ? 12.406 -15.130 -5.030 1.00 37.62 191 PHE A N 1
ATOM 1492 C CA . PHE A 1 191 ? 13.792 -14.866 -5.441 1.00 37.62 191 PHE A CA 1
ATOM 1493 C C . PHE A 1 191 ? 14.299 -13.466 -5.044 1.00 37.62 191 PHE A C 1
ATOM 1495 O O . PHE A 1 191 ? 15.343 -13.038 -5.531 1.00 37.62 191 PHE A O 1
ATOM 1502 N N . GLY A 1 192 ? 13.583 -12.747 -4.170 1.00 42.88 192 GLY A N 1
ATOM 1503 C CA . GLY A 1 192 ? 13.969 -11.424 -3.658 1.00 42.88 192 GLY A CA 1
ATOM 1504 C C . GLY A 1 192 ? 12.887 -10.352 -3.825 1.00 42.88 192 GLY A C 1
ATOM 1505 O O . GLY A 1 192 ? 11.722 -10.662 -4.082 1.00 42.88 192 GLY A O 1
ATOM 1506 N N . CYS A 1 193 ? 13.281 -9.078 -3.681 1.00 47.44 193 CYS A N 1
ATOM 1507 C CA . CYS A 1 193 ? 12.410 -7.895 -3.741 1.00 47.44 193 CYS A CA 1
ATOM 1508 C C . CYS A 1 193 ? 11.861 -7.633 -5.153 1.00 47.44 193 CYS A C 1
ATOM 1510 O O . CYS A 1 193 ? 12.255 -6.694 -5.847 1.00 47.44 193 CYS A O 1
ATOM 1512 N N . GLY A 1 194 ? 10.945 -8.494 -5.597 1.00 50.12 194 GLY A N 1
ATOM 1513 C CA . GLY A 1 194 ? 10.229 -8.337 -6.854 1.00 50.12 194 GLY A CA 1
ATOM 15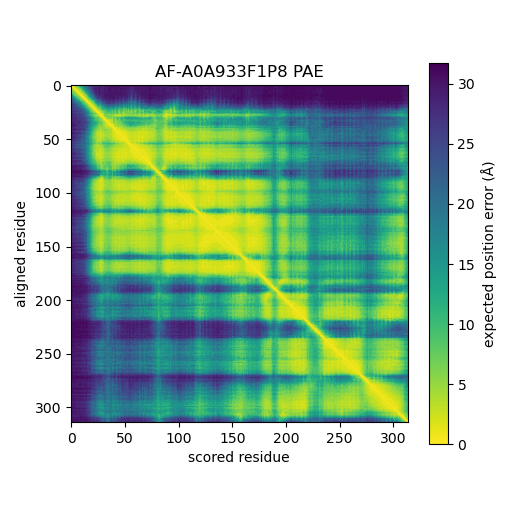14 C C . GLY A 1 194 ? 9.412 -7.051 -6.885 1.00 50.12 194 GLY A C 1
ATOM 1515 O O . GLY A 1 194 ? 8.814 -6.644 -5.889 1.00 50.12 194 GLY A O 1
ATOM 1516 N N . LYS A 1 195 ? 9.389 -6.397 -8.049 1.00 61.25 195 LYS A N 1
ATOM 1517 C CA . LYS A 1 195 ? 8.617 -5.172 -8.260 1.00 61.25 195 LYS A CA 1
ATOM 1518 C C . LYS A 1 195 ? 7.304 -5.491 -8.959 1.00 61.25 195 LYS A C 1
ATOM 1520 O O . LYS A 1 195 ? 7.251 -6.239 -9.938 1.00 61.25 195 LYS A O 1
ATOM 1525 N N . GLU A 1 196 ? 6.237 -4.909 -8.429 1.00 67.38 196 GLU A N 1
ATOM 1526 C CA . GLU A 1 196 ? 4.904 -4.978 -9.011 1.00 67.38 196 GLU A CA 1
ATOM 1527 C C . GLU A 1 196 ? 4.659 -3.730 -9.869 1.00 67.38 196 GLU A C 1
ATOM 1529 O O . GLU A 1 196 ? 4.882 -2.589 -9.449 1.00 67.38 196 GLU A O 1
ATOM 1534 N N . TYR A 1 197 ? 4.182 -3.961 -11.088 1.00 72.62 197 TYR A N 1
ATOM 1535 C CA . TYR A 1 197 ? 3.803 -2.939 -12.056 1.00 72.62 197 TYR A CA 1
ATOM 1536 C C . TYR A 1 197 ? 2.329 -3.089 -12.373 1.00 72.62 197 TYR A C 1
ATOM 1538 O O . TYR A 1 197 ? 1.837 -4.205 -12.473 1.00 72.62 197 TYR A O 1
ATOM 1546 N N . SER A 1 198 ? 1.629 -1.983 -12.588 1.00 73.44 198 SER A N 1
ATOM 1547 C CA . SER A 1 198 ? 0.253 -2.011 -13.078 1.00 73.44 198 SER A CA 1
ATOM 1548 C C . SER A 1 198 ? 0.202 -1.407 -14.467 1.00 73.44 198 SER A C 1
ATOM 1550 O O . SER A 1 198 ? 0.762 -0.340 -14.712 1.00 73.44 198 SER A O 1
ATOM 1552 N N . VAL A 1 199 ? -0.488 -2.100 -15.362 1.00 74.50 199 VAL A N 1
ATOM 1553 C CA . VAL A 1 199 ? -0.677 -1.741 -16.763 1.00 74.50 199 VAL A CA 1
ATOM 1554 C C . VAL A 1 199 ? -2.166 -1.502 -16.985 1.00 74.50 199 VAL A C 1
ATOM 1556 O O . VAL A 1 199 ? -2.988 -2.350 -16.646 1.00 74.50 199 VAL A O 1
ATOM 1559 N N . GLU A 1 200 ? -2.541 -0.348 -17.533 1.00 72.56 200 GLU A N 1
ATOM 1560 C CA . GLU A 1 200 ? -3.960 0.018 -17.711 1.00 72.56 200 GLU A CA 1
ATOM 1561 C C . GLU A 1 200 ? -4.703 -0.878 -18.712 1.00 72.56 200 GLU A C 1
ATOM 1563 O O . GLU A 1 200 ? -5.928 -0.973 -18.679 1.00 72.56 200 GLU A O 1
ATOM 1568 N N . ARG A 1 201 ? -3.972 -1.544 -19.610 1.00 74.19 201 ARG A N 1
ATOM 1569 C CA . ARG A 1 201 ? -4.518 -2.504 -20.571 1.00 74.19 201 ARG A CA 1
ATOM 1570 C C . ARG A 1 201 ? -3.681 -3.769 -20.554 1.00 74.19 201 ARG A C 1
ATOM 1572 O O . ARG A 1 201 ? -2.457 -3.691 -20.562 1.00 74.19 201 ARG A O 1
ATOM 1579 N N . GLU A 1 202 ? -4.344 -4.920 -20.562 1.00 77.69 202 GLU A N 1
ATOM 1580 C CA . GLU A 1 202 ? -3.670 -6.211 -20.666 1.00 77.69 202 GLU A CA 1
ATOM 1581 C C . GLU A 1 202 ? -2.821 -6.256 -21.950 1.00 77.69 202 GLU A C 1
ATOM 1583 O O . GLU A 1 202 ? -3.371 -6.123 -23.049 1.00 77.69 202 GLU A O 1
ATOM 1588 N N . PRO A 1 203 ? -1.485 -6.393 -21.850 1.00 78.38 203 PRO A N 1
ATOM 1589 C CA . PRO A 1 203 ? -0.662 -6.614 -23.027 1.00 78.38 203 PRO A CA 1
ATOM 1590 C C . PRO A 1 203 ? -0.950 -8.013 -23.581 1.00 78.38 203 PRO A C 1
ATOM 1592 O O . PRO A 1 203 ? -1.189 -8.949 -22.821 1.00 78.38 203 PRO A O 1
ATOM 1595 N N . SER A 1 204 ? -0.869 -8.190 -24.904 1.00 82.31 204 SER A N 1
ATOM 1596 C CA . SER A 1 204 ? -0.896 -9.542 -25.477 1.00 82.31 204 SER A CA 1
ATOM 1597 C C . SER A 1 204 ? 0.218 -10.401 -24.867 1.00 82.31 204 SER A C 1
ATOM 1599 O O . SER A 1 204 ? 1.248 -9.868 -24.447 1.00 82.31 204 SER A O 1
ATOM 1601 N N . LEU A 1 205 ? 0.042 -11.727 -24.857 1.00 77.75 205 LEU A N 1
ATOM 1602 C CA . LEU A 1 205 ? 1.020 -12.667 -24.289 1.00 77.75 205 LEU A CA 1
ATOM 1603 C C . LEU A 1 205 ? 2.452 -12.374 -24.775 1.00 77.75 205 LEU A C 1
ATOM 1605 O O . LEU A 1 205 ? 3.380 -12.300 -23.981 1.00 77.75 205 LEU A O 1
ATOM 1609 N N . GLN A 1 206 ? 2.594 -12.086 -26.068 1.00 75.56 206 GLN A N 1
ATOM 1610 C CA . GLN A 1 206 ? 3.864 -11.732 -26.693 1.00 75.56 206 GLN A CA 1
ATOM 1611 C C . GLN A 1 206 ? 4.451 -10.400 -26.183 1.00 75.56 206 GLN A C 1
ATOM 1613 O O . GLN A 1 206 ? 5.647 -10.307 -25.925 1.00 75.56 206 GLN A O 1
ATOM 1618 N N . HIS A 1 207 ? 3.627 -9.362 -26.008 1.00 81.56 207 HIS A N 1
ATOM 1619 C CA . HIS A 1 207 ? 4.077 -8.071 -25.475 1.00 81.56 207 HIS A CA 1
ATOM 1620 C C . HIS A 1 207 ? 4.393 -8.130 -23.978 1.00 81.56 207 HIS A C 1
ATOM 1622 O O . HIS A 1 207 ? 5.208 -7.344 -23.497 1.00 81.56 207 HIS A O 1
ATOM 1628 N N . ARG A 1 208 ? 3.751 -9.043 -23.242 1.00 83.44 208 ARG A N 1
ATOM 1629 C CA . ARG A 1 208 ? 3.941 -9.218 -21.801 1.00 83.44 208 ARG A CA 1
ATOM 1630 C C . ARG A 1 208 ? 5.382 -9.594 -21.468 1.00 83.44 208 ARG A C 1
ATOM 1632 O O . ARG A 1 208 ? 5.948 -9.008 -20.550 1.00 83.44 208 ARG A O 1
ATOM 1639 N N . ASP A 1 209 ? 5.968 -10.531 -22.203 1.00 78.56 209 ASP A N 1
ATOM 1640 C CA . ASP A 1 209 ? 7.326 -11.012 -21.924 1.00 78.56 209 ASP A CA 1
ATOM 1641 C C . ASP A 1 209 ? 8.389 -9.969 -22.287 1.00 78.56 209 ASP A C 1
ATOM 1643 O O . ASP A 1 209 ? 9.315 -9.723 -21.517 1.00 78.56 209 ASP A O 1
ATOM 1647 N N . TRP A 1 210 ? 8.196 -9.248 -23.393 1.00 84.75 210 TRP A N 1
ATOM 1648 C CA . TRP A 1 210 ? 9.050 -8.115 -23.757 1.00 84.75 210 TRP A CA 1
ATOM 1649 C C . TRP A 1 210 ? 8.965 -6.972 -22.745 1.00 84.75 210 TRP A C 1
ATOM 1651 O O . TRP A 1 210 ? 9.971 -6.344 -22.422 1.00 84.75 210 TRP A O 1
ATOM 1661 N N . LEU A 1 211 ? 7.767 -6.710 -22.220 1.00 82.12 211 LEU A N 1
ATOM 1662 C CA . LEU A 1 211 ? 7.565 -5.707 -21.186 1.00 82.12 211 LEU A CA 1
ATOM 1663 C C . LEU A 1 211 ? 8.233 -6.107 -19.867 1.00 82.12 211 LEU A C 1
ATOM 1665 O O . LEU A 1 211 ? 8.882 -5.263 -19.253 1.00 82.12 211 LEU A O 1
ATOM 1669 N N . LYS A 1 212 ? 8.118 -7.378 -19.455 1.00 77.88 212 LYS A N 1
ATOM 1670 C CA . LYS A 1 212 ? 8.835 -7.908 -18.285 1.00 77.88 212 LYS A CA 1
ATOM 1671 C C . LYS A 1 212 ? 10.329 -7.697 -18.425 1.00 77.88 212 LYS A C 1
ATOM 1673 O O . LYS A 1 212 ? 10.904 -7.083 -17.541 1.00 77.88 212 LYS A O 1
ATOM 1678 N N . LEU A 1 213 ? 10.911 -8.079 -19.562 1.00 78.19 213 LEU A N 1
ATOM 1679 C CA . LEU A 1 213 ? 12.334 -7.894 -19.831 1.00 78.19 213 LEU A CA 1
ATOM 1680 C C . LEU A 1 213 ? 12.779 -6.433 -19.650 1.00 78.19 213 LEU A C 1
ATOM 1682 O O . LEU A 1 213 ? 13.760 -6.157 -18.968 1.00 78.19 213 LEU A O 1
ATOM 1686 N N . VAL A 1 214 ? 12.054 -5.479 -20.245 1.00 78.81 214 VAL A N 1
ATOM 1687 C CA . VAL A 1 214 ? 12.409 -4.051 -20.150 1.00 78.81 214 VAL A CA 1
ATOM 1688 C C . VAL A 1 214 ? 12.314 -3.538 -18.712 1.00 78.81 214 VAL A C 1
ATOM 1690 O O . VAL A 1 214 ? 13.156 -2.749 -18.286 1.00 78.81 214 VAL A O 1
ATOM 1693 N N . LEU A 1 215 ? 11.300 -3.970 -17.960 1.00 76.94 215 LEU A N 1
ATOM 1694 C CA . LEU A 1 215 ? 11.117 -3.568 -16.565 1.00 76.94 215 LEU A CA 1
ATOM 1695 C C . LEU A 1 215 ? 12.136 -4.243 -15.636 1.00 76.94 215 LEU A C 1
ATOM 1697 O O . LEU A 1 215 ? 12.673 -3.585 -14.755 1.00 76.94 215 LEU A O 1
ATOM 1701 N N . GLU A 1 216 ? 12.450 -5.515 -15.862 1.00 72.69 216 GLU A N 1
ATOM 1702 C CA . GLU A 1 216 ? 13.503 -6.266 -15.174 1.00 72.69 216 GLU A CA 1
ATOM 1703 C C . GLU A 1 216 ? 14.867 -5.584 -15.364 1.00 72.69 216 GLU A C 1
ATOM 1705 O O . GLU A 1 216 ? 15.535 -5.246 -14.388 1.00 72.69 216 GLU A O 1
ATOM 1710 N N . LEU A 1 217 ? 15.243 -5.262 -16.605 1.00 71.06 217 LEU A N 1
ATOM 1711 C CA . LEU A 1 217 ? 16.480 -4.538 -16.919 1.00 71.06 217 LEU A CA 1
ATOM 1712 C C . LEU A 1 217 ? 16.499 -3.110 -16.365 1.00 71.06 217 LEU A C 1
ATOM 1714 O O . LEU A 1 217 ? 17.522 -2.646 -15.872 1.00 71.06 217 LEU A O 1
ATOM 1718 N N . GLY A 1 218 ? 15.363 -2.411 -16.410 1.00 65.75 218 GLY A N 1
ATOM 1719 C CA . GLY A 1 218 ? 15.213 -1.078 -15.829 1.00 65.75 218 GLY A CA 1
ATOM 1720 C C . GLY A 1 218 ? 15.249 -1.056 -14.297 1.00 65.75 218 GLY A C 1
ATOM 1721 O O . GLY A 1 218 ? 15.170 0.022 -13.711 1.00 65.75 218 GLY A O 1
ATOM 1722 N N . HIS A 1 219 ? 15.325 -2.205 -13.625 1.00 58.81 219 HIS A N 1
ATOM 1723 C CA . HIS A 1 219 ? 15.335 -2.285 -12.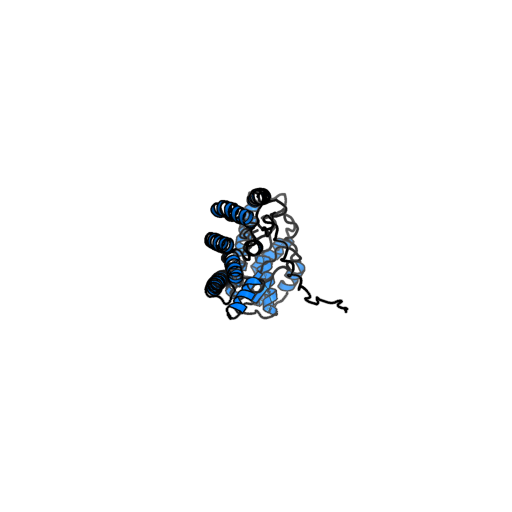163 1.00 58.81 219 HIS A CA 1
ATOM 1724 C C . HIS A 1 219 ? 16.373 -3.235 -11.570 1.00 58.81 219 HIS A C 1
ATOM 1726 O O . HIS A 1 219 ? 16.490 -3.281 -1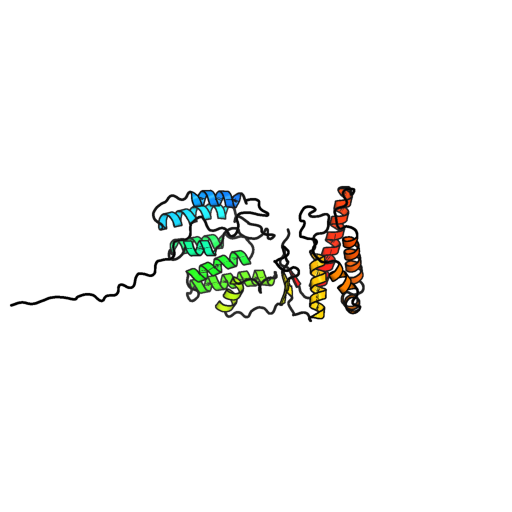0.348 1.00 58.81 219 HIS A O 1
ATOM 1732 N N . SER A 1 220 ? 17.129 -3.946 -12.401 1.00 56.03 220 SER A N 1
ATOM 1733 C CA . SER A 1 220 ? 18.251 -4.762 -11.949 1.00 56.03 220 SER A CA 1
ATOM 1734 C C . SER A 1 220 ? 19.336 -3.873 -11.357 1.00 56.03 220 SER A C 1
ATOM 1736 O O . SER A 1 220 ? 19.714 -2.863 -11.955 1.00 56.03 220 SER A O 1
ATOM 1738 N N . CYS A 1 221 ? 19.828 -4.240 -10.177 1.00 47.44 221 CYS A N 1
ATOM 1739 C CA . CYS A 1 221 ? 20.980 -3.593 -9.565 1.00 47.44 221 CYS A CA 1
ATOM 1740 C C . CYS A 1 221 ? 22.213 -3.856 -10.438 1.00 47.44 221 CYS A C 1
ATOM 1742 O O . CYS A 1 221 ? 22.522 -5.008 -10.735 1.00 47.44 221 CYS A O 1
ATOM 1744 N N . TRP A 1 222 ? 22.906 -2.799 -10.860 1.00 51.16 222 TRP A N 1
ATOM 1745 C CA . TRP A 1 222 ? 24.178 -2.937 -11.572 1.00 51.16 222 TRP A CA 1
ATOM 1746 C C . TRP A 1 222 ? 25.342 -3.032 -10.577 1.00 51.16 222 TRP A C 1
ATOM 1748 O O . TRP A 1 222 ? 25.257 -2.418 -9.502 1.00 51.16 222 TRP A O 1
ATOM 1758 N N . PRO A 1 223 ? 26.456 -3.707 -10.926 1.00 41.00 223 PRO A N 1
ATOM 1759 C CA . PRO A 1 223 ? 27.645 -3.741 -10.086 1.00 41.00 223 PRO A CA 1
ATOM 1760 C C . PRO A 1 223 ? 28.190 -2.324 -9.971 1.00 41.00 223 PRO A C 1
ATOM 1762 O O . PRO A 1 223 ? 28.695 -1.748 -10.932 1.00 41.00 223 PRO A O 1
ATOM 1765 N N . GLY A 1 224 ? 27.992 -1.725 -8.800 1.00 40.66 224 GLY A N 1
ATOM 1766 C CA . GLY A 1 224 ? 28.384 -0.349 -8.517 1.00 40.66 224 GLY A CA 1
ATOM 1767 C C . GLY A 1 224 ? 27.521 0.333 -7.460 1.00 40.66 224 GLY A C 1
ATOM 1768 O O . GLY A 1 224 ? 28.066 1.076 -6.655 1.00 40.66 224 GLY A O 1
ATOM 1769 N N . GLU A 1 225 ? 26.212 0.059 -7.412 1.00 41.19 225 GLU A N 1
ATOM 1770 C CA . GLU A 1 225 ? 25.320 0.703 -6.424 1.00 41.19 225 GLU A CA 1
ATOM 1771 C C . GLU A 1 225 ? 25.219 -0.076 -5.110 1.00 41.19 225 GLU A C 1
ATOM 1773 O O . GLU A 1 225 ? 25.184 0.534 -4.049 1.00 41.19 225 GLU A O 1
ATOM 1778 N N . TYR A 1 226 ? 25.275 -1.409 -5.161 1.00 40.62 226 TYR A N 1
ATOM 1779 C CA . TYR A 1 226 ? 25.315 -2.266 -3.975 1.00 40.62 226 TYR A CA 1
ATOM 1780 C C . TYR A 1 226 ? 26.163 -3.504 -4.265 1.00 40.62 226 TYR A C 1
ATOM 1782 O O . TYR A 1 226 ? 25.662 -4.561 -4.636 1.00 40.62 226 TYR A O 1
ATOM 1790 N N . ALA A 1 227 ? 27.479 -3.392 -4.078 1.00 37.47 227 ALA A N 1
ATOM 1791 C CA . ALA A 1 227 ? 28.399 -4.534 -4.130 1.00 37.47 227 ALA A CA 1
ATOM 1792 C C . ALA A 1 227 ? 28.149 -5.585 -3.016 1.00 37.47 227 ALA A C 1
ATOM 1794 O O . ALA A 1 227 ? 28.918 -6.532 -2.893 1.00 37.47 227 ALA A O 1
ATOM 1795 N N . ALA A 1 228 ? 27.106 -5.420 -2.193 1.00 34.56 228 ALA A N 1
ATOM 1796 C CA . ALA A 1 228 ? 26.854 -6.208 -0.990 1.00 34.56 228 ALA A CA 1
ATOM 1797 C C . ALA A 1 228 ? 25.576 -7.069 -1.028 1.00 34.56 228 ALA A C 1
ATOM 1799 O O . ALA A 1 228 ? 25.351 -7.813 -0.079 1.00 34.56 228 ALA A O 1
ATOM 1800 N N . GLU A 1 229 ? 24.749 -7.011 -2.081 1.00 37.06 229 GLU A N 1
ATOM 1801 C CA . GLU A 1 229 ? 23.522 -7.823 -2.152 1.00 37.06 229 GLU A CA 1
ATOM 1802 C C . GLU A 1 229 ? 23.645 -8.964 -3.182 1.00 37.06 229 GLU A C 1
ATOM 1804 O O . GLU A 1 229 ? 23.373 -8.770 -4.371 1.00 37.06 229 GLU A O 1
ATOM 1809 N N . PRO A 1 230 ? 24.040 -10.181 -2.750 1.00 37.56 230 PRO A N 1
ATOM 1810 C CA . PRO A 1 230 ? 24.347 -11.314 -3.633 1.00 37.56 230 PRO A CA 1
ATOM 1811 C C . PRO A 1 230 ? 23.143 -11.884 -4.406 1.00 37.56 230 PRO A C 1
ATOM 1813 O O . PRO A 1 230 ? 23.314 -12.766 -5.244 1.00 37.56 230 PRO A O 1
ATOM 1816 N N . ASN A 1 231 ? 21.928 -11.378 -4.174 1.00 39.44 231 ASN A N 1
ATOM 1817 C CA . ASN A 1 231 ? 20.698 -11.922 -4.755 1.00 39.44 231 ASN A CA 1
ATOM 1818 C C . ASN A 1 231 ? 20.131 -11.106 -5.932 1.00 39.44 231 ASN A C 1
ATOM 1820 O O . ASN A 1 231 ? 19.204 -11.571 -6.592 1.00 39.44 231 ASN A O 1
ATOM 1824 N N . CYS A 1 232 ? 20.684 -9.931 -6.254 1.00 41.62 232 CYS A N 1
ATOM 1825 C CA . CYS A 1 232 ? 20.101 -9.045 -7.274 1.00 41.62 232 CYS A CA 1
ATOM 1826 C C . CYS A 1 232 ? 20.448 -9.412 -8.730 1.00 41.62 232 CYS A C 1
ATOM 1828 O O . CYS A 1 232 ? 19.833 -8.879 -9.651 1.00 41.62 232 CYS A O 1
ATOM 1830 N N . TYR A 1 233 ? 21.386 -10.338 -8.959 1.00 44.84 233 TYR A N 1
ATOM 1831 C CA . TYR A 1 233 ? 21.901 -10.670 -10.300 1.00 44.84 233 TYR A CA 1
ATOM 1832 C C . TYR A 1 233 ? 21.208 -11.837 -10.998 1.00 44.84 233 TYR A C 1
ATOM 1834 O O . TYR A 1 233 ? 21.585 -12.207 -12.106 1.00 44.84 233 TYR A O 1
ATOM 1842 N N . ARG A 1 234 ? 20.186 -12.445 -10.394 1.00 46.06 234 ARG A N 1
ATOM 1843 C CA . ARG A 1 234 ? 19.583 -13.669 -10.942 1.00 46.06 234 ARG A CA 1
ATOM 1844 C C . ARG A 1 234 ? 18.498 -13.431 -11.997 1.00 46.06 234 ARG A C 1
ATOM 1846 O O . ARG A 1 234 ? 17.561 -14.216 -12.115 1.00 46.06 234 ARG A O 1
ATOM 1853 N N . LEU A 1 235 ? 18.656 -12.409 -12.837 1.00 53.38 235 LEU A N 1
ATOM 1854 C CA . LEU A 1 235 ? 18.126 -12.515 -14.193 1.00 53.38 235 LEU A CA 1
ATOM 1855 C C . LEU A 1 235 ? 19.084 -13.414 -14.970 1.00 53.38 235 LEU A C 1
ATOM 1857 O O . LEU A 1 235 ? 20.226 -13.039 -15.210 1.00 53.38 235 LEU A O 1
ATOM 1861 N N . SER A 1 236 ? 18.643 -14.615 -15.345 1.00 58.59 236 SER A N 1
ATOM 1862 C CA . SER A 1 236 ? 19.415 -15.456 -16.265 1.00 58.59 236 SER A CA 1
ATOM 1863 C C . SER A 1 236 ? 19.638 -14.660 -17.556 1.00 58.59 236 SER A C 1
ATOM 1865 O O . SER A 1 236 ? 18.693 -14.427 -18.316 1.00 58.59 236 SER A O 1
ATOM 1867 N N . LEU A 1 237 ? 20.877 -14.207 -17.783 1.00 65.12 237 LEU A N 1
ATOM 1868 C CA . LEU A 1 237 ? 21.280 -13.522 -19.013 1.00 65.12 237 LEU A CA 1
ATOM 1869 C C . LEU A 1 237 ? 20.902 -14.358 -20.242 1.00 65.12 237 LEU A C 1
ATOM 1871 O O . LEU A 1 237 ? 20.483 -13.790 -21.244 1.00 65.12 237 LEU A O 1
ATOM 1875 N N . ASP A 1 238 ? 20.920 -15.689 -20.136 1.00 67.88 238 ASP A N 1
ATOM 1876 C CA . ASP A 1 238 ? 20.482 -16.610 -21.193 1.00 67.88 238 ASP A CA 1
ATOM 1877 C C . ASP A 1 238 ? 19.023 -16.374 -21.601 1.00 67.88 238 ASP A C 1
ATOM 1879 O O . ASP A 1 238 ? 18.698 -16.309 -22.788 1.00 67.88 238 ASP A O 1
ATOM 1883 N N . ARG A 1 239 ? 18.127 -16.169 -20.626 1.00 69.56 239 ARG A N 1
ATOM 1884 C CA . ARG A 1 239 ? 16.718 -15.855 -20.900 1.00 69.56 239 ARG A CA 1
ATOM 1885 C C . ARG A 1 239 ? 16.575 -14.518 -21.626 1.00 69.56 239 ARG A C 1
ATOM 1887 O O . ARG A 1 239 ? 15.718 -14.393 -22.502 1.00 69.56 239 ARG A O 1
ATOM 1894 N N . ILE A 1 240 ? 17.401 -13.534 -21.270 1.00 74.31 240 ILE A N 1
ATOM 1895 C CA . ILE A 1 240 ? 17.416 -12.210 -21.900 1.00 74.31 240 ILE A CA 1
ATOM 1896 C C . ILE A 1 240 ? 17.948 -12.305 -23.336 1.00 74.31 240 ILE A C 1
ATOM 1898 O O . ILE A 1 240 ? 17.314 -11.790 -24.257 1.00 74.31 240 ILE A O 1
ATOM 1902 N N . HIS A 1 241 ? 19.059 -13.011 -23.545 1.00 77.62 241 HIS A N 1
ATOM 1903 C CA . HIS A 1 241 ? 19.636 -13.253 -24.867 1.00 77.62 241 HIS A CA 1
ATOM 1904 C C . HIS A 1 241 ? 18.637 -13.944 -25.799 1.00 77.62 241 HIS A C 1
ATOM 1906 O O . HIS A 1 241 ? 18.382 -13.442 -26.893 1.00 77.62 241 HIS A O 1
ATOM 1912 N N . ALA A 1 242 ? 17.954 -14.989 -25.324 1.00 79.19 242 ALA A N 1
ATOM 1913 C CA . ALA A 1 242 ? 16.912 -15.670 -26.091 1.00 79.19 242 ALA A CA 1
ATOM 1914 C C . ALA A 1 242 ? 15.743 -14.744 -26.497 1.00 79.19 242 ALA A C 1
ATOM 1916 O O . ALA A 1 242 ? 15.085 -14.975 -27.512 1.00 79.19 242 ALA A O 1
ATOM 1917 N N . HIS A 1 243 ? 15.458 -13.685 -25.728 1.00 79.88 243 HIS A N 1
ATOM 1918 C CA . HIS A 1 243 ? 14.457 -12.680 -26.109 1.00 79.88 243 HIS A CA 1
ATOM 1919 C C . HIS A 1 243 ? 14.987 -11.701 -27.163 1.00 79.88 243 HIS A C 1
ATOM 1921 O O . HIS A 1 243 ? 14.233 -11.321 -28.061 1.00 79.88 243 HIS A O 1
ATOM 1927 N N . LEU A 1 244 ? 16.263 -11.309 -27.079 1.00 82.94 244 LEU A N 1
ATOM 1928 C CA . LEU A 1 244 ? 16.903 -10.409 -28.044 1.00 82.94 244 LEU A CA 1
ATOM 1929 C C . LEU A 1 244 ? 17.027 -11.020 -29.440 1.00 82.94 244 LEU A C 1
ATOM 1931 O O . LEU A 1 244 ? 16.907 -10.300 -30.431 1.00 82.94 244 LEU A O 1
ATOM 1935 N N . GLU A 1 245 ? 17.218 -12.335 -29.520 1.00 85.56 245 GLU A N 1
ATOM 1936 C CA . GLU A 1 245 ? 17.331 -13.063 -30.786 1.00 85.56 245 GLU A CA 1
ATOM 1937 C C . GLU A 1 245 ? 16.012 -13.127 -31.571 1.00 85.56 245 GLU A C 1
ATOM 1939 O O . GLU A 1 245 ? 16.016 -13.381 -32.776 1.00 85.56 245 GLU A O 1
ATOM 1944 N N . GLN A 1 246 ? 14.867 -12.850 -30.938 1.00 86.06 246 GLN A N 1
ATOM 1945 C CA . GLN A 1 246 ? 13.576 -12.864 -31.622 1.00 86.06 246 GLN A CA 1
ATOM 1946 C C . GLN A 1 246 ? 13.465 -11.672 -32.592 1.00 86.06 246 GLN A C 1
ATOM 1948 O O . GLN A 1 246 ? 13.384 -10.524 -32.141 1.00 86.06 246 GLN A O 1
ATOM 1953 N N . PRO A 1 247 ? 13.311 -11.883 -33.919 1.00 86.56 247 PRO A N 1
ATOM 1954 C CA . PRO A 1 247 ? 13.229 -10.778 -34.885 1.00 86.56 247 PRO A CA 1
ATOM 1955 C C . PRO A 1 247 ? 12.091 -9.795 -34.578 1.00 86.56 247 PRO A C 1
ATOM 1957 O O . PRO A 1 247 ? 12.214 -8.584 -34.757 1.00 86.56 247 PRO A O 1
ATOM 1960 N N . ARG A 1 248 ? 10.984 -10.320 -34.040 1.00 86.50 248 ARG A N 1
ATOM 1961 C CA . ARG A 1 248 ? 9.816 -9.532 -33.634 1.00 86.50 248 ARG A CA 1
ATOM 1962 C C . ARG A 1 248 ? 10.104 -8.608 -32.449 1.00 86.50 248 ARG A C 1
ATOM 1964 O O . ARG A 1 248 ? 9.510 -7.536 -32.387 1.00 86.50 248 ARG A O 1
ATOM 1971 N N . PHE A 1 249 ? 11.013 -8.985 -31.545 1.00 85.25 249 PHE A N 1
ATOM 1972 C CA . PHE A 1 249 ? 11.433 -8.114 -30.450 1.00 85.25 249 PHE A CA 1
ATOM 1973 C C . PHE A 1 249 ? 12.179 -6.893 -30.986 1.00 85.25 249 PHE A C 1
ATOM 1975 O O . PHE A 1 249 ? 11.873 -5.775 -30.583 1.00 85.25 249 PHE A O 1
ATOM 1982 N N . LYS A 1 250 ? 13.085 -7.075 -31.956 1.00 85.56 250 LYS A N 1
ATOM 1983 C CA . LYS A 1 250 ? 13.800 -5.966 -32.609 1.00 85.56 250 LYS A CA 1
ATOM 1984 C C . LYS A 1 250 ? 12.840 -4.987 -33.286 1.00 85.56 250 LYS A C 1
ATOM 1986 O O . LYS A 1 250 ? 12.965 -3.778 -33.097 1.00 85.56 250 LYS A O 1
ATOM 1991 N N . THR A 1 251 ? 11.844 -5.497 -34.014 1.00 86.00 251 THR A N 1
ATOM 1992 C CA . THR A 1 251 ? 10.779 -4.666 -34.604 1.00 86.00 251 THR A CA 1
ATOM 1993 C C . THR A 1 251 ? 9.971 -3.943 -33.534 1.00 86.00 251 THR A C 1
ATOM 1995 O O . THR A 1 251 ? 9.672 -2.761 -33.680 1.00 86.00 251 THR A O 1
ATOM 1998 N N . TRP A 1 252 ? 9.626 -4.637 -32.448 1.00 85.81 252 TRP A N 1
ATOM 1999 C CA . TRP A 1 252 ? 8.880 -4.038 -31.355 1.00 85.81 252 TRP A CA 1
ATOM 2000 C C . TRP A 1 252 ? 9.689 -2.939 -30.674 1.00 85.81 252 TRP A C 1
ATOM 2002 O O . TRP A 1 252 ? 9.212 -1.811 -30.622 1.00 85.81 252 TRP A O 1
ATOM 2012 N N . ALA A 1 253 ? 10.894 -3.223 -30.184 1.00 83.06 253 ALA A N 1
ATOM 2013 C CA . ALA A 1 253 ? 11.747 -2.270 -29.480 1.00 83.06 253 ALA A CA 1
ATOM 2014 C C . ALA A 1 253 ? 12.095 -1.068 -30.375 1.00 83.06 253 ALA A C 1
ATOM 2016 O O . ALA A 1 253 ? 12.094 0.076 -29.919 1.00 83.06 253 ALA A O 1
ATOM 2017 N N . GLY A 1 254 ? 12.292 -1.308 -31.670 1.00 84.94 254 GLY A N 1
ATOM 2018 C CA . GLY A 1 254 ? 12.589 -0.267 -32.641 1.00 84.94 254 GLY A CA 1
ATOM 2019 C C . GLY A 1 254 ? 14.032 0.230 -32.548 1.00 84.94 254 GLY A C 1
ATOM 2020 O O . GLY A 1 254 ? 14.817 -0.191 -31.697 1.00 84.94 254 GLY A O 1
ATOM 2021 N N . ALA A 1 255 ? 14.377 1.149 -33.450 1.00 85.00 255 ALA A N 1
ATOM 2022 C CA . ALA A 1 255 ? 15.759 1.559 -33.708 1.00 85.00 255 ALA A CA 1
ATOM 2023 C C . ALA A 1 255 ? 16.465 2.231 -32.518 1.00 85.00 255 ALA A C 1
ATOM 2025 O O . ALA A 1 255 ? 17.688 2.224 -32.462 1.00 85.00 255 ALA A O 1
ATOM 2026 N N . HIS A 1 256 ? 15.717 2.797 -31.568 1.00 79.44 256 HIS A N 1
ATOM 2027 C CA . HIS A 1 256 ? 16.293 3.501 -30.420 1.00 79.44 256 HIS A CA 1
ATOM 2028 C C . HIS A 1 256 ? 16.393 2.632 -29.162 1.00 79.44 256 HIS A C 1
ATOM 2030 O O . HIS A 1 256 ? 17.378 2.718 -28.436 1.00 79.44 256 HIS A O 1
ATOM 2036 N N . LEU A 1 257 ? 15.389 1.792 -28.890 1.00 82.38 257 LEU A N 1
ATOM 2037 C CA . LEU A 1 257 ? 15.350 0.996 -27.662 1.00 82.38 257 LEU A CA 1
ATOM 2038 C C . LEU A 1 257 ? 16.176 -0.288 -27.788 1.00 82.38 257 LEU A C 1
ATOM 2040 O O . LEU A 1 257 ? 16.822 -0.684 -26.823 1.00 82.38 257 LEU A O 1
ATOM 2044 N N . PHE A 1 258 ? 16.178 -0.927 -28.964 1.00 87.50 258 PHE A N 1
ATOM 2045 C CA . PHE A 1 258 ? 16.889 -2.190 -29.163 1.00 87.50 258 PHE A CA 1
ATOM 2046 C C . PHE A 1 258 ? 18.406 -2.065 -28.921 1.00 87.50 258 PHE A C 1
ATOM 2048 O O . PHE A 1 258 ? 18.907 -2.820 -28.088 1.00 87.50 258 PHE A O 1
ATOM 2055 N N . PRO A 1 259 ? 19.134 -1.094 -29.521 1.00 85.62 259 PRO A N 1
ATOM 2056 C CA . PRO A 1 259 ? 20.578 -0.967 -29.293 1.00 85.62 259 PRO A CA 1
ATOM 2057 C C . PRO A 1 259 ? 20.930 -0.640 -27.837 1.00 85.62 259 PRO A C 1
ATOM 2059 O O . PRO A 1 259 ? 21.971 -1.057 -27.337 1.00 85.62 259 PRO A O 1
ATOM 2062 N N . LEU A 1 260 ? 20.055 0.091 -27.136 1.00 82.06 260 LEU A N 1
ATOM 2063 C CA . LEU A 1 260 ? 20.232 0.401 -25.719 1.00 82.06 260 LEU A CA 1
ATOM 2064 C C . LEU A 1 260 ? 20.141 -0.862 -24.852 1.00 82.06 260 LEU A C 1
ATOM 2066 O O . LEU A 1 260 ? 20.995 -1.077 -23.994 1.00 82.06 260 LEU A O 1
ATOM 2070 N N . ILE A 1 261 ? 19.120 -1.693 -25.082 1.00 82.19 261 ILE A N 1
ATOM 2071 C CA . ILE A 1 261 ? 18.946 -2.965 -24.369 1.00 82.19 261 ILE A CA 1
ATOM 2072 C C . ILE A 1 261 ? 20.121 -3.899 -24.674 1.00 82.19 261 ILE A C 1
ATOM 2074 O O . ILE A 1 261 ? 20.708 -4.456 -23.753 1.00 82.19 261 ILE A O 1
ATOM 2078 N N . GLU A 1 262 ? 20.501 -4.032 -25.944 1.00 83.94 262 GLU A N 1
ATOM 2079 C CA . GLU A 1 262 ? 21.631 -4.862 -26.368 1.00 83.94 262 GLU A CA 1
ATOM 2080 C C . GLU A 1 262 ? 22.948 -4.421 -25.705 1.00 83.94 262 GLU A C 1
ATOM 2082 O O . GLU A 1 262 ? 23.658 -5.247 -25.132 1.00 83.94 262 GLU A O 1
ATOM 2087 N N . SER A 1 263 ? 23.238 -3.115 -25.690 1.00 80.06 263 SER A N 1
ATOM 2088 C CA . SER A 1 263 ? 24.425 -2.556 -25.029 1.00 80.06 263 SER A CA 1
ATOM 2089 C C . SER A 1 263 ? 24.445 -2.825 -23.520 1.00 80.06 263 SER A C 1
ATOM 2091 O O . SER A 1 263 ? 25.494 -3.156 -22.965 1.00 80.06 263 SER A O 1
ATOM 2093 N N . LEU A 1 264 ? 23.292 -2.716 -22.851 1.00 75.00 264 LEU A N 1
ATOM 2094 C CA . LEU A 1 264 ? 23.157 -3.026 -21.427 1.00 75.00 264 LEU A CA 1
ATOM 2095 C C . LEU A 1 264 ? 23.416 -4.509 -21.152 1.00 75.00 264 LEU A C 1
ATOM 2097 O O . LEU A 1 264 ? 24.211 -4.837 -20.277 1.00 75.00 264 LEU A O 1
ATOM 2101 N N . VAL A 1 265 ? 22.814 -5.406 -21.931 1.00 77.06 265 VAL A N 1
ATOM 2102 C CA . VAL A 1 265 ? 22.998 -6.857 -21.779 1.00 77.06 265 VAL A CA 1
ATOM 2103 C C . VAL A 1 265 ? 24.456 -7.258 -21.988 1.00 77.06 265 VAL A C 1
ATOM 2105 O O . VAL A 1 265 ? 25.024 -7.964 -21.155 1.00 77.06 265 VAL A O 1
ATOM 2108 N N . GLN A 1 266 ? 25.102 -6.728 -23.029 1.00 75.75 266 GLN A N 1
ATOM 2109 C CA . GLN A 1 266 ? 26.535 -6.930 -23.257 1.00 75.75 266 GLN A CA 1
ATOM 2110 C C . GLN A 1 266 ? 27.391 -6.400 -22.100 1.00 75.75 266 GLN A C 1
ATOM 2112 O O . GLN A 1 266 ? 28.411 -6.998 -21.764 1.00 75.75 266 GLN A O 1
ATOM 2117 N N . SER A 1 267 ? 26.999 -5.281 -21.487 1.00 69.25 267 SER A N 1
ATOM 2118 C CA . SER A 1 267 ? 27.715 -4.718 -20.343 1.00 69.25 267 SER A CA 1
ATOM 2119 C C . SER A 1 267 ? 27.552 -5.558 -19.071 1.00 69.25 267 SER A C 1
ATOM 2121 O O . SER A 1 267 ? 28.520 -5.644 -18.322 1.00 69.25 267 SER A O 1
ATOM 2123 N N . MET A 1 268 ? 26.395 -6.188 -18.825 1.00 68.00 268 MET A N 1
ATOM 2124 C CA . MET A 1 268 ? 26.230 -7.123 -17.694 1.00 68.00 268 MET A CA 1
ATOM 2125 C C . MET A 1 268 ? 27.063 -8.382 -17.886 1.00 68.00 268 MET A C 1
ATOM 2127 O O . MET A 1 268 ? 27.713 -8.835 -16.952 1.00 68.00 268 MET A O 1
ATOM 2131 N N . ALA A 1 269 ? 27.085 -8.922 -19.108 1.00 67.31 269 ALA A N 1
ATOM 2132 C CA . ALA A 1 269 ? 27.859 -10.118 -19.427 1.00 67.31 269 ALA A CA 1
ATOM 2133 C C . ALA A 1 269 ? 29.373 -9.918 -19.221 1.00 67.31 269 ALA A C 1
ATOM 2135 O O . ALA A 1 269 ? 30.0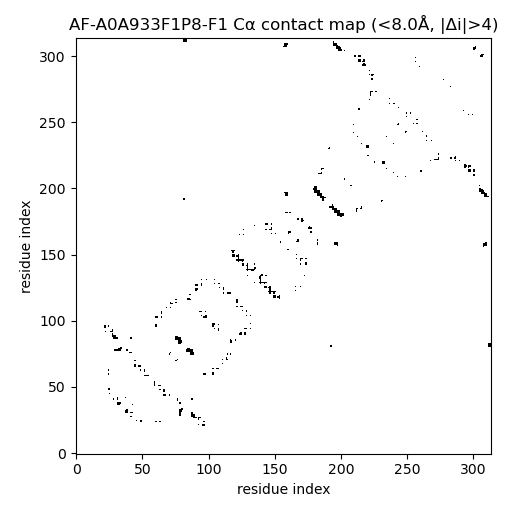83 -10.865 -18.896 1.00 67.31 269 ALA A O 1
ATOM 2136 N N . LYS A 1 270 ? 29.874 -8.686 -19.397 1.00 62.12 270 LYS A N 1
ATOM 2137 C CA . LYS A 1 270 ? 31.296 -8.340 -19.227 1.00 62.12 270 LYS A CA 1
ATOM 2138 C C . LYS A 1 270 ? 31.712 -8.067 -17.780 1.00 62.12 270 LYS A C 1
ATOM 2140 O O . LYS A 1 270 ? 32.901 -8.146 -17.488 1.00 62.12 270 LYS A O 1
ATOM 2145 N N . HIS A 1 271 ? 30.773 -7.737 -16.895 1.00 57.97 271 HIS A N 1
ATOM 2146 C CA . HIS A 1 271 ? 31.068 -7.320 -15.522 1.00 57.97 271 HIS A CA 1
ATOM 2147 C C . HIS A 1 271 ? 30.160 -8.048 -14.518 1.00 57.97 271 HIS A C 1
ATOM 2149 O O . HIS A 1 271 ? 29.254 -7.431 -13.964 1.00 57.97 271 HIS A O 1
ATOM 2155 N N . PRO A 1 272 ? 30.366 -9.356 -14.278 1.00 51.97 272 PRO A N 1
ATOM 2156 C CA . PRO A 1 272 ? 29.603 -10.093 -13.268 1.00 51.97 272 PRO A CA 1
ATOM 2157 C C . PRO A 1 272 ? 29.968 -9.685 -11.828 1.00 51.97 272 PRO A C 1
ATOM 2159 O O . PRO A 1 272 ? 29.157 -9.853 -10.923 1.00 51.97 272 PRO A O 1
ATOM 2162 N N . GLU A 1 273 ? 31.155 -9.106 -11.620 1.00 50.97 273 GLU A N 1
ATOM 2163 C CA . GLU A 1 273 ? 31.652 -8.625 -10.328 1.00 50.97 273 GLU A CA 1
ATOM 2164 C C . GLU A 1 273 ? 32.138 -7.168 -10.445 1.00 50.97 273 GLU A C 1
ATOM 2166 O O . GLU A 1 273 ? 32.586 -6.754 -11.523 1.00 50.97 273 GLU A O 1
ATOM 2171 N N . PRO A 1 274 ? 32.054 -6.357 -9.370 1.00 53.66 274 PRO A N 1
ATOM 2172 C CA . PRO A 1 274 ? 32.637 -5.021 -9.365 1.00 53.66 274 PRO A CA 1
ATOM 2173 C C . PRO A 1 274 ? 34.153 -5.134 -9.551 1.00 53.66 274 PRO A C 1
ATOM 2175 O O . PRO A 1 274 ? 34.837 -5.651 -8.672 1.00 53.66 274 PRO A O 1
ATOM 2178 N N . ASP A 1 275 ? 34.673 -4.640 -10.680 1.00 59.34 275 ASP A N 1
ATOM 2179 C CA . ASP A 1 275 ? 36.114 -4.627 -10.945 1.00 59.34 275 ASP A CA 1
ATOM 2180 C C . ASP A 1 275 ? 36.822 -3.864 -9.809 1.00 59.34 275 ASP A C 1
ATOM 2182 O O . ASP A 1 275 ? 36.620 -2.647 -9.653 1.00 59.34 275 ASP A O 1
ATOM 2186 N N . PRO A 1 276 ? 37.621 -4.557 -8.975 1.00 58.75 276 PRO A N 1
ATOM 2187 C CA . PRO A 1 276 ? 38.228 -3.949 -7.802 1.00 58.75 276 PRO A CA 1
ATOM 2188 C C . PRO A 1 276 ? 39.209 -2.836 -8.185 1.00 58.75 276 PRO A C 1
ATOM 2190 O O . PRO A 1 276 ? 39.461 -1.958 -7.361 1.00 58.75 276 PRO A O 1
ATOM 2193 N N . ASN A 1 277 ? 39.692 -2.821 -9.432 1.00 67.69 277 ASN A N 1
ATOM 2194 C CA . ASN A 1 277 ? 40.695 -1.882 -9.926 1.00 67.69 277 ASN A CA 1
ATOM 2195 C C . ASN A 1 277 ? 40.114 -0.545 -10.409 1.00 67.69 277 ASN A C 1
ATOM 2197 O O . ASN A 1 277 ? 40.877 0.366 -10.727 1.00 67.69 277 ASN A O 1
ATOM 2201 N N . LEU A 1 278 ? 38.784 -0.394 -10.460 1.00 66.44 278 LEU A N 1
ATOM 2202 C CA . LEU A 1 278 ? 38.164 0.886 -10.807 1.00 66.44 278 LEU A CA 1
ATOM 2203 C C . LEU A 1 278 ? 38.347 1.901 -9.679 1.00 66.44 278 LEU A C 1
ATOM 2205 O O . LEU A 1 278 ? 37.975 1.636 -8.528 1.00 66.44 278 LEU A O 1
ATOM 2209 N N . THR A 1 279 ? 38.829 3.095 -10.027 1.00 76.75 279 THR A N 1
ATOM 2210 C CA . THR A 1 279 ? 38.880 4.232 -9.101 1.00 76.75 279 THR A CA 1
ATOM 2211 C C . THR A 1 279 ? 37.468 4.661 -8.687 1.00 76.75 279 THR A C 1
ATOM 2213 O O . THR A 1 279 ? 36.490 4.387 -9.387 1.00 76.75 279 THR A O 1
ATOM 2216 N N . ILE A 1 280 ? 37.343 5.367 -7.558 1.00 70.12 280 ILE A N 1
ATOM 2217 C CA . ILE A 1 280 ? 36.054 5.897 -7.071 1.00 70.12 280 ILE A CA 1
ATOM 2218 C C . ILE A 1 280 ? 35.360 6.726 -8.165 1.00 70.12 280 ILE A C 1
ATOM 2220 O O . ILE A 1 280 ? 34.194 6.494 -8.470 1.00 70.12 280 ILE A O 1
ATOM 2224 N N . GLU A 1 281 ? 36.104 7.606 -8.838 1.00 72.12 281 GLU A N 1
ATOM 2225 C CA . GLU A 1 281 ? 35.579 8.448 -9.918 1.00 72.12 281 GLU A CA 1
ATOM 2226 C C . GLU A 1 281 ? 35.081 7.626 -11.123 1.00 72.12 281 GLU A C 1
ATOM 2228 O O . GLU A 1 281 ? 34.047 7.932 -11.720 1.00 72.12 281 GLU A O 1
ATOM 2233 N N . GLN A 1 282 ? 35.778 6.543 -11.480 1.00 70.38 282 GLN A N 1
ATOM 2234 C CA . GLN A 1 282 ? 35.342 5.644 -12.552 1.00 70.38 282 GLN A CA 1
ATOM 2235 C C . GLN A 1 282 ? 34.064 4.886 -12.170 1.00 70.38 282 GLN A C 1
ATOM 2237 O O . GLN A 1 282 ? 33.165 4.747 -13.003 1.00 70.38 282 GLN A O 1
ATOM 2242 N N . ARG A 1 283 ? 33.947 4.448 -10.909 1.00 66.06 283 ARG A N 1
ATOM 2243 C CA . ARG A 1 283 ? 32.733 3.802 -10.383 1.00 66.06 283 ARG A CA 1
ATOM 2244 C C . ARG A 1 283 ? 31.538 4.756 -10.401 1.00 66.06 283 ARG A C 1
ATOM 2246 O O . ARG A 1 283 ? 30.459 4.366 -10.843 1.00 66.06 283 ARG A O 1
ATOM 2253 N N . GLU A 1 284 ? 31.731 6.010 -9.999 1.00 65.69 284 GLU A N 1
ATOM 2254 C CA . GLU A 1 284 ? 30.681 7.036 -10.019 1.00 65.69 284 GLU A CA 1
ATOM 2255 C C . GLU A 1 284 ? 30.213 7.366 -11.442 1.00 65.69 284 GLU A C 1
ATOM 2257 O O . GLU A 1 284 ? 29.008 7.434 -11.699 1.00 65.69 284 GLU A O 1
ATOM 2262 N N . ARG A 1 285 ? 31.139 7.513 -12.399 1.00 71.00 285 ARG A N 1
ATOM 2263 C CA . ARG A 1 285 ? 30.793 7.745 -13.812 1.00 71.00 285 ARG A CA 1
ATOM 2264 C C . ARG A 1 285 ? 29.995 6.584 -14.405 1.00 71.00 285 ARG A C 1
ATOM 2266 O O . ARG A 1 285 ? 28.995 6.822 -15.083 1.00 71.00 285 ARG A O 1
ATOM 2273 N N . LEU A 1 286 ? 30.402 5.343 -14.130 1.00 67.44 286 LEU A N 1
ATOM 2274 C CA . LEU A 1 286 ? 29.670 4.150 -14.566 1.00 67.44 286 LEU A CA 1
ATOM 2275 C C . LEU A 1 286 ? 28.278 4.083 -13.924 1.00 67.44 286 LEU A C 1
ATOM 2277 O O . LEU A 1 286 ? 27.298 3.860 -14.630 1.00 67.44 286 LEU A O 1
ATOM 2281 N N . SER A 1 287 ? 28.167 4.343 -12.617 1.00 65.00 287 SER A N 1
ATOM 2282 C CA . SER A 1 287 ? 26.876 4.404 -11.915 1.00 65.00 287 SER A CA 1
ATOM 2283 C C . SER A 1 287 ? 25.938 5.439 -12.547 1.00 65.00 287 SER A C 1
ATOM 2285 O O . SER A 1 287 ? 24.802 5.112 -12.891 1.00 65.00 287 SER A O 1
ATOM 2287 N N . ASN A 1 288 ? 26.416 6.662 -12.791 1.00 69.56 288 ASN A N 1
ATOM 2288 C CA . ASN A 1 288 ? 25.603 7.724 -13.387 1.00 69.56 288 ASN A CA 1
ATOM 2289 C C . ASN A 1 288 ? 25.151 7.391 -14.818 1.00 69.56 288 ASN A C 1
ATOM 2291 O O . ASN A 1 288 ? 23.978 7.579 -15.145 1.00 69.56 288 ASN A O 1
ATOM 2295 N N . ALA A 1 289 ? 26.035 6.825 -15.648 1.00 70.94 289 ALA A N 1
ATOM 2296 C CA . ALA A 1 289 ? 25.674 6.376 -16.992 1.00 70.94 289 ALA A CA 1
ATOM 2297 C C . ALA A 1 289 ? 24.600 5.269 -16.964 1.00 70.94 289 ALA A C 1
ATOM 2299 O O . ALA A 1 289 ? 23.686 5.259 -17.790 1.00 70.94 289 ALA A O 1
ATOM 2300 N N . HIS A 1 290 ? 24.660 4.347 -15.998 1.00 68.62 290 HIS A N 1
ATOM 2301 C CA . HIS A 1 290 ? 23.643 3.305 -15.841 1.00 68.62 290 HIS A CA 1
ATOM 2302 C C . HIS A 1 290 ? 22.302 3.856 -15.347 1.00 68.62 290 HIS A C 1
ATOM 2304 O O . HIS A 1 290 ? 21.263 3.464 -15.885 1.00 68.62 290 HIS A O 1
ATOM 2310 N N . LYS A 1 291 ? 22.304 4.808 -14.403 1.00 69.00 291 LYS A N 1
ATOM 2311 C CA . LYS A 1 291 ? 21.086 5.514 -13.964 1.00 69.00 291 LYS A CA 1
ATOM 2312 C C . LYS A 1 291 ? 20.371 6.180 -15.137 1.00 69.00 291 LYS A C 1
ATOM 2314 O O . LYS A 1 291 ? 19.157 6.037 -15.282 1.00 69.00 291 LYS A O 1
ATOM 2319 N N . GLU A 1 292 ? 21.118 6.856 -16.007 1.00 75.75 292 GLU A N 1
ATOM 2320 C CA . GLU A 1 292 ? 20.555 7.509 -17.190 1.00 75.75 292 GLU A CA 1
ATOM 2321 C C . GLU A 1 292 ? 19.924 6.495 -18.159 1.00 75.75 292 GLU A C 1
ATOM 2323 O O . GLU A 1 292 ? 18.780 6.663 -18.591 1.00 75.75 292 GLU A O 1
ATOM 2328 N N . ARG A 1 293 ? 20.621 5.388 -18.447 1.00 75.25 293 ARG A N 1
ATOM 2329 C CA . ARG A 1 293 ? 20.107 4.315 -19.316 1.00 75.25 293 ARG A CA 1
ATOM 2330 C C . ARG A 1 293 ? 18.846 3.657 -18.749 1.00 75.25 293 ARG A C 1
ATOM 2332 O O . ARG A 1 293 ? 17.888 3.433 -19.491 1.00 75.25 293 ARG A O 1
ATOM 2339 N N . ARG A 1 294 ? 18.815 3.401 -17.438 1.00 74.12 294 ARG A N 1
ATOM 2340 C CA . ARG A 1 294 ? 17.641 2.898 -16.709 1.00 74.12 294 ARG A CA 1
ATOM 2341 C C . ARG A 1 294 ? 16.433 3.816 -16.891 1.00 74.12 294 ARG A C 1
ATOM 2343 O O . ARG A 1 294 ? 15.348 3.348 -17.236 1.00 74.12 294 ARG A O 1
ATOM 2350 N N . GLU A 1 295 ? 16.616 5.118 -16.707 1.00 77.31 295 GLU A N 1
ATOM 2351 C CA . GLU A 1 295 ? 15.539 6.097 -16.866 1.00 77.31 295 GLU A CA 1
ATOM 2352 C C . GLU A 1 295 ? 14.963 6.105 -18.288 1.00 77.31 295 GLU A C 1
ATOM 2354 O O . GLU A 1 295 ? 13.745 6.201 -18.468 1.00 77.31 295 GLU A O 1
ATOM 2359 N N . ILE A 1 296 ? 15.805 5.935 -19.310 1.00 82.12 296 ILE A N 1
ATOM 2360 C CA . ILE A 1 296 ? 15.353 5.837 -20.704 1.00 82.12 296 ILE A CA 1
ATOM 2361 C C . ILE A 1 296 ? 14.480 4.589 -20.915 1.00 82.12 296 ILE A C 1
ATOM 2363 O O . ILE A 1 296 ? 13.391 4.709 -21.489 1.00 82.12 296 ILE A O 1
ATOM 2367 N N . LEU A 1 297 ? 14.900 3.418 -20.415 1.00 79.94 297 LEU A N 1
ATOM 2368 C CA . LEU A 1 297 ? 14.112 2.178 -20.493 1.00 79.94 297 LEU A CA 1
ATOM 2369 C C . LEU A 1 297 ? 12.740 2.333 -19.827 1.00 79.94 297 LEU A C 1
ATOM 2371 O O . LEU A 1 297 ? 11.708 2.022 -20.429 1.00 79.94 297 LEU A O 1
ATOM 2375 N N . LEU A 1 298 ? 12.714 2.866 -18.602 1.00 77.94 298 LEU A N 1
ATOM 2376 C CA . LEU A 1 298 ? 11.479 3.037 -17.838 1.00 77.94 298 LEU A CA 1
ATOM 2377 C C . LEU A 1 298 ? 10.534 4.045 -18.496 1.00 77.94 298 LEU A C 1
ATOM 2379 O O . LEU A 1 298 ? 9.326 3.809 -18.558 1.00 77.94 298 LEU A O 1
ATOM 2383 N N . ARG A 1 299 ? 11.057 5.145 -19.050 1.00 82.94 299 ARG A N 1
ATOM 2384 C CA . ARG A 1 299 ? 10.250 6.108 -19.817 1.00 82.94 299 ARG A CA 1
ATOM 2385 C C . ARG A 1 299 ? 9.663 5.478 -21.074 1.00 82.94 299 ARG A C 1
ATOM 2387 O O . ARG A 1 299 ? 8.490 5.712 -21.364 1.00 82.94 299 ARG A O 1
ATOM 2394 N N . ALA A 1 300 ? 10.438 4.675 -21.803 1.00 80.94 300 ALA A N 1
ATOM 2395 C CA . ALA A 1 300 ? 9.954 3.978 -22.992 1.00 80.94 300 ALA A CA 1
ATOM 2396 C C . ALA A 1 300 ? 8.822 2.994 -22.647 1.00 80.94 300 ALA A C 1
ATOM 2398 O O . ALA A 1 300 ? 7.769 3.015 -23.289 1.00 80.94 300 ALA A O 1
ATOM 2399 N N . ALA A 1 301 ? 8.994 2.199 -21.586 1.00 80.00 301 ALA A N 1
ATOM 2400 C CA . ALA A 1 301 ? 7.974 1.276 -21.099 1.00 80.00 301 ALA A CA 1
ATOM 2401 C C . ALA A 1 301 ? 6.690 2.017 -20.672 1.00 80.00 301 ALA A C 1
ATOM 2403 O O . ALA A 1 301 ? 5.594 1.678 -21.126 1.00 80.00 301 ALA A O 1
ATOM 2404 N N . ARG A 1 302 ? 6.826 3.089 -19.874 1.00 80.62 302 ARG A N 1
ATOM 2405 C CA . ARG A 1 302 ? 5.704 3.928 -19.416 1.00 80.62 302 ARG A CA 1
ATOM 2406 C C . ARG A 1 302 ? 4.924 4.548 -20.574 1.00 80.62 302 ARG A C 1
ATOM 2408 O O . ARG A 1 302 ? 3.699 4.487 -20.564 1.00 80.62 302 ARG A O 1
ATOM 2415 N N . ARG A 1 303 ? 5.611 5.087 -21.589 1.00 80.88 303 ARG A N 1
ATOM 2416 C CA . ARG A 1 303 ? 4.971 5.674 -22.783 1.00 80.88 303 ARG A CA 1
ATOM 2417 C C . ARG A 1 303 ? 4.157 4.655 -23.573 1.00 80.88 303 ARG A C 1
ATOM 2419 O O . ARG A 1 303 ? 3.113 5.000 -24.110 1.00 80.88 303 ARG A O 1
ATOM 2426 N N . ARG A 1 304 ? 4.640 3.416 -23.666 1.00 80.50 304 ARG A N 1
ATOM 2427 C CA . ARG A 1 304 ? 4.036 2.401 -24.534 1.00 80.50 304 ARG A CA 1
ATOM 2428 C C . ARG A 1 304 ? 2.874 1.649 -23.889 1.00 80.50 304 ARG A C 1
ATOM 2430 O O . ARG A 1 304 ? 1.976 1.229 -24.611 1.00 80.50 304 ARG A O 1
ATOM 2437 N N . PHE A 1 305 ? 2.881 1.484 -22.565 1.00 76.81 305 PHE A N 1
ATOM 2438 C CA . PHE A 1 305 ? 1.892 0.653 -21.865 1.00 76.81 305 PHE A CA 1
ATOM 2439 C C . PHE A 1 305 ? 1.144 1.355 -20.722 1.00 76.81 305 PHE A C 1
ATOM 2441 O O . PHE A 1 305 ? 0.340 0.709 -20.060 1.00 76.81 305 PHE A O 1
ATOM 2448 N N . SER A 1 306 ? 1.356 2.658 -20.492 1.00 78.81 306 SER A N 1
ATOM 2449 C CA . SER A 1 306 ? 0.749 3.392 -19.365 1.00 78.81 306 SER A CA 1
ATOM 2450 C C . SER A 1 306 ? 1.005 2.675 -18.031 1.00 78.81 306 SER A C 1
ATOM 2452 O O . SER A 1 306 ? 0.103 2.184 -17.350 1.00 78.81 306 SER A O 1
ATOM 2454 N N . ILE A 1 307 ? 2.292 2.514 -17.718 1.00 75.50 307 ILE A N 1
ATOM 2455 C CA . ILE A 1 307 ? 2.752 1.711 -16.583 1.00 75.50 307 ILE A CA 1
ATOM 2456 C C . ILE A 1 307 ? 2.846 2.576 -15.336 1.00 75.50 307 ILE A C 1
ATOM 2458 O O . ILE A 1 307 ? 3.525 3.604 -15.334 1.00 75.50 307 ILE A O 1
ATOM 2462 N N . LYS A 1 308 ? 2.248 2.098 -14.248 1.00 74.62 308 LYS A N 1
ATOM 2463 C CA . LYS A 1 308 ? 2.449 2.629 -12.899 1.00 74.62 308 LYS A CA 1
ATOM 2464 C C . LYS A 1 308 ? 3.366 1.693 -12.135 1.00 74.62 308 LYS A C 1
ATOM 2466 O O . LYS A 1 308 ? 3.288 0.475 -12.285 1.00 74.62 308 LYS A O 1
ATOM 2471 N N . THR A 1 309 ? 4.278 2.272 -11.368 1.00 65.88 309 THR A N 1
ATOM 2472 C CA . THR A 1 309 ? 5.335 1.549 -10.657 1.00 65.88 309 THR A CA 1
ATOM 2473 C C . THR A 1 309 ? 5.101 1.689 -9.165 1.00 65.88 309 THR A C 1
ATOM 2475 O O . THR A 1 309 ? 4.927 2.816 -8.710 1.00 65.88 309 THR A O 1
ATOM 2478 N N . ARG A 1 310 ? 5.159 0.599 -8.396 1.00 61.28 310 ARG A N 1
ATOM 2479 C CA . ARG A 1 310 ? 5.385 0.708 -6.949 1.00 61.28 310 ARG A CA 1
ATOM 2480 C C . ARG A 1 310 ? 6.885 0.925 -6.745 1.00 61.28 310 ARG A C 1
ATOM 2482 O O . ARG A 1 310 ? 7.687 0.041 -7.042 1.00 61.28 310 ARG A O 1
ATOM 2489 N N . SER A 1 311 ? 7.277 2.134 -6.348 1.00 41.09 311 SER A N 1
ATOM 2490 C CA . SER A 1 311 ? 8.687 2.470 -6.140 1.00 41.09 311 SER A CA 1
ATOM 2491 C C . SER A 1 311 ? 9.166 1.920 -4.799 1.00 41.09 311 SER A C 1
ATOM 2493 O O . SER A 1 311 ? 9.069 2.591 -3.782 1.00 41.09 311 SER A O 1
ATOM 2495 N N . SER A 1 312 ? 9.724 0.711 -4.788 1.00 39.47 312 SER A N 1
ATOM 2496 C CA . SER A 1 312 ? 10.752 0.371 -3.803 1.00 39.47 312 SER A CA 1
ATOM 2497 C C . SER A 1 312 ? 12.059 1.019 -4.256 1.00 39.47 312 SER A C 1
ATOM 2499 O O . SER A 1 312 ? 12.661 0.591 -5.249 1.00 39.47 312 SER A O 1
ATOM 2501 N N . ASN A 1 313 ? 12.467 2.094 -3.586 1.00 31.98 313 ASN A N 1
ATOM 2502 C CA . ASN A 1 313 ? 13.882 2.457 -3.592 1.00 31.98 313 ASN A CA 1
ATOM 2503 C C . ASN A 1 313 ? 14.516 1.598 -2.500 1.00 31.98 313 ASN A C 1
ATOM 2505 O O . ASN A 1 313 ? 14.097 1.696 -1.352 1.00 31.98 313 ASN A O 1
ATOM 2509 N N . CYS A 1 314 ? 15.420 0.707 -2.888 1.00 36.94 314 CYS A N 1
ATOM 2510 C CA . CYS A 1 314 ? 16.266 -0.010 -1.945 1.00 36.94 314 CYS A CA 1
ATOM 2511 C C . CYS A 1 314 ? 17.423 0.903 -1.539 1.00 36.94 314 CYS A C 1
ATOM 2513 O O . CYS A 1 314 ? 18.009 1.546 -2.448 1.00 36.94 314 CYS A O 1
#

pLDDT: mean 72.26, std 18.08, range [28.55, 96.75]

Radius of gyration: 26.77 Å; Cα contacts (8 Å, |Δi|>4): 353; chains: 1; bounding box: 87×52×89 Å

Solvent-accessible surface area (backbone atoms only — not comparable to full-atom values): 18138 Å² total; per-residue (Å²): 132,86,83,85,81,89,81,86,84,85,75,77,73,75,72,75,76,76,72,75,79,79,72,61,86,54,68,35,60,77,51,64,47,39,92,85,41,72,37,68,63,50,52,54,51,40,53,56,43,65,62,59,67,88,71,62,66,71,59,44,52,51,50,50,53,52,54,47,54,58,49,45,72,79,44,73,47,62,32,32,79,60,33,77,72,39,64,20,63,35,49,65,45,50,41,62,71,22,56,100,34,72,66,47,44,56,48,51,55,54,53,53,73,64,59,84,65,52,38,51,67,51,14,49,37,26,39,42,50,6,55,76,54,33,61,85,36,74,68,3,40,52,28,36,52,48,15,45,48,28,36,49,56,35,44,71,64,28,26,50,67,89,75,36,65,67,59,49,48,46,29,62,76,69,69,46,77,77,78,76,57,35,76,47,68,57,40,63,72,92,68,47,93,43,48,43,27,24,20,62,58,77,60,55,78,76,54,42,56,58,48,36,51,48,52,41,64,40,65,49,70,56,70,63,82,57,91,78,58,94,62,56,69,79,66,58,62,66,64,52,50,63,49,66,70,35,69,66,45,46,65,67,52,28,90,73,48,36,60,54,52,52,53,50,53,56,50,48,74,74,43,88,57,66,66,83,84,58,49,72,69,55,44,50,55,52,45,52,55,48,53,54,53,26,52,52,44,47,50,54,51,29,73,75,46,56,53,26,56,46,83,58,66,117

Foldseek 3Di:
DDDDDDDDDPPPPPDPPPDPDQPQLLPFFPDQDEVNHGQPLNVVLSVLLVPQDDDDLVVNLVSSLVSVVVSCLVNFRAYDPLARQHGGGHLLSQLSSCAPPPVSLVSLVVSLVSHPGALQNSLNSLQSSLVRCDCPDPSSVVSLVSSQVSVCVRCVQAFDCVPDPSNVVSCVSVVNDDQPWDWQWLDDVVQGDIWIKTFNDDDPPLVNVLLSLLVLLLPQDDAQPPLPDPRRLPPPLVSVVVLLPPPVSPVVCDDPRSVLSVVSSVVCVVPVHNPPPDDPVRSVVVVVVSNVSSVVSVVVSCVPGVMRTDDSDD

Mean predicted aligned error: 13.84 Å

Nearest PDB structures (foldseek):
  9e8g-assembly1_a  TM=2.016E-01  e=1.209E-01  Homo sapiens
  2noj-assembly3_E  TM=2.232E-01  e=8.763E-01  Homo sapiens
  7pkt-assembly1_M  TM=2.302E-01  e=2.604E+00  Chlamydomonas reinhardtii
  6i7s-assembly2_H  TM=2.178E-01  e=3.021E+00  Homo sapiens

Sequence (314 aa):
MIHAFIATALLAAAEPAKEPEPRALHDIFRGTAICGKPVPETAALQAELSAIPEGPHSARVSRFFDILDVHLSKGLPRYGDCHWEDVAIDPAAIAEIAANNPQAIARMERLASKIKTSGSDRADWYYFLARLRGFKSRPGKAHLKHSHQLFSDYYSANAGEQSDAIYREVLKLTKSPLPRRWTLMTTPREFGCGKEYSVEREPSLQHRDWLKLVLELGHSCWPGEYAAEPNCYRLSLDRIHAHLEQPRFKTWAGAHLFPLIESLVQSMAKHPEPDPNLTIEQRERLSNAHKERREILLRAARRRFSIKTRSSNC

Secondary structure (DSSP, 8-state):
------------------PPPPPPTT--BS-SEETTEEPHHHHHHHHHHHTPPS--HHHHHHHHHHHHHHHHHH-PPEE-SS-TTEESB-HHHHHHHHTT-HHHHHHHHHHHHH--S-HHHHHHHHHHHHHHT-TTSHHHHHHHHHHHHHHHHHHHHSS-TTT-HHHHHHHHHHTPPPP--EEEESS-GGGS-PPEEEESSPPPHHHHHHHHHHHHHTTSPPTTT-TT-TTTT-S-HHHHHHHHT-HHHHHHHHHHHHHHHHHHHHHHHH-SS--TT--HHHHHHHHHHHHHHHHHHHHHHHHHH-EEE-----